Protein AF-A0A167G7H6-F1 (afdb_monomer_lite)

Secondary structure (DSSP, 8-state):
---SSHHHHHHHHHHHHHHHHHHHHHHHHHHHTT---HHHHHHHHS-SSGGGHHHHHHHHHS---------SPPP--GGGGSPP-----S-TTHHHHHHTT--HHHHHHHHHHHHHHHHHHHHHHHHHHHHHHHHHHHHHHHHHHHHHHHHHHHHHHHHHHHHHHHHHHHHHHHHHHHHHHHHHHHHHHHHHHHHHHHHHH-

Foldseek 3Di:
DDPDCVVVVVVVVVVVVVVVVVVVVVVVVCVVVPHDDPVVVCVLPDPPDPVCRVVNVVVVPDDPPDLDDDPDDDDDDPVLPDPDDDDDDPCPVVLVVVLPPDDPVRNVVSVVVVVVVVVVVVVVVSSVVVVVVVVVVVVVVVVVVVVVVVVVVVVVVVVVVVVVVVVVVVVVVVVVCCVVVVVVVVVVVVVVVVVVCVVVVD

InterPro domains:
  IPR000727 Target SNARE coiled-coil homology domain [PF05739] (149-198)
  IPR000727 Target SNARE coiled-coil homology domain [PS50192] (112-174)
  IPR000727 Target SNARE coiled-coil homology domain [SM00397] (107-174)
  IPR045242 Syntaxin [PTHR19957] (20-195)

Radius of gyration: 46.87 Å; chains: 1; bounding box: 113×42×144 Å

pLDDT: mean 77.42, std 13.54, range [47.28, 97.19]

Organism: Metarhizium rileyi (strain RCEF 4871) (NCBI:txid1649241)

Structure (mmCIF, N/CA/C/O backbone):
data_AF-A0A167G7H6-F1
#
_entry.id   AF-A0A167G7H6-F1
#
loop_
_atom_site.group_PDB
_atom_site.id
_atom_site.type_symbol
_atom_site.label_atom_id
_atom_site.label_alt_id
_atom_site.label_comp_id
_atom_site.label_asym_id
_atom_site.label_entity_id
_atom_site.label_seq_id
_atom_site.pdbx_PDB_ins_code
_atom_site.Cartn_x
_atom_site.Cartn_y
_atom_site.Cartn_z
_atom_site.occupancy
_atom_site.B_iso_or_equiv
_atom_site.auth_seq_id
_atom_site.auth_comp_id
_atom_site.auth_asym_id
_atom_site.auth_atom_id
_atom_site.pdbx_PDB_model_num
ATOM 1 N N . MET A 1 1 ? -53.431 -13.899 82.762 1.00 47.28 1 MET A N 1
ATOM 2 C CA . MET A 1 1 ? -52.874 -15.165 82.225 1.00 47.28 1 MET A CA 1
ATOM 3 C C . MET A 1 1 ? -52.348 -14.931 80.804 1.00 47.28 1 MET A C 1
ATOM 5 O O . MET A 1 1 ? -53.077 -15.200 79.868 1.00 47.28 1 MET A O 1
ATOM 9 N N . THR A 1 2 ? -51.136 -14.393 80.598 1.00 53.34 2 THR A N 1
ATOM 10 C CA . THR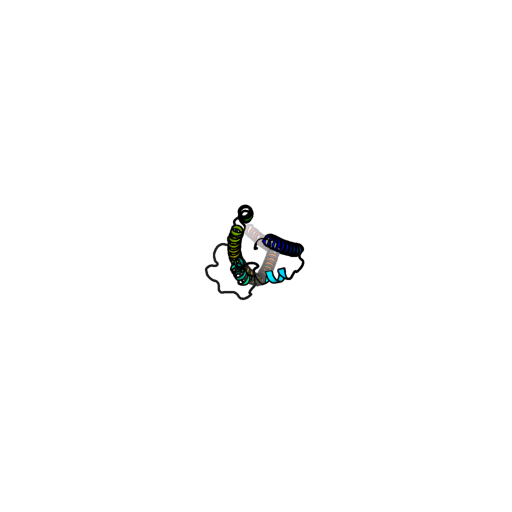 A 1 2 ? -50.637 -14.063 79.233 1.00 53.34 2 THR A CA 1
ATOM 11 C C . THR A 1 2 ? -49.097 -14.011 79.131 1.00 53.34 2 THR A C 1
ATOM 13 O O . THR A 1 2 ? -48.551 -13.024 78.662 1.00 53.34 2 THR A O 1
ATOM 16 N N . LYS A 1 3 ? -48.338 -15.025 79.586 1.00 55.53 3 LYS A N 1
ATOM 17 C CA . LYS A 1 3 ? -46.855 -15.031 79.424 1.00 55.53 3 LYS A CA 1
ATOM 18 C C . LYS A 1 3 ? -46.224 -16.429 79.264 1.00 55.53 3 LYS A C 1
ATOM 20 O O . LYS A 1 3 ? -45.239 -16.729 79.924 1.00 55.53 3 LYS A O 1
ATOM 25 N N . LYS A 1 4 ? -46.788 -17.318 78.432 1.00 58.06 4 LYS A N 1
ATOM 26 C CA . LYS A 1 4 ? -46.174 -18.644 78.159 1.00 58.06 4 LYS A CA 1
ATOM 27 C C . LYS A 1 4 ? -45.887 -18.969 76.685 1.00 58.06 4 LYS A C 1
ATOM 29 O O . LYS A 1 4 ? -45.235 -19.970 76.427 1.00 58.06 4 LYS A O 1
ATOM 34 N N . TRP A 1 5 ? -46.297 -18.132 75.729 1.00 58.44 5 TRP A N 1
ATOM 35 C CA . TRP A 1 5 ? -46.235 -18.481 74.296 1.00 58.44 5 TRP A CA 1
ATOM 36 C C . TRP A 1 5 ? -45.104 -17.809 73.498 1.00 58.44 5 TRP A C 1
ATOM 38 O O . TRP A 1 5 ? -44.795 -18.247 72.395 1.00 58.44 5 TRP A O 1
ATOM 48 N N . THR A 1 6 ? -44.429 -16.794 74.044 1.00 63.72 6 THR A N 1
ATOM 49 C CA . THR A 1 6 ? -43.348 -16.075 73.347 1.00 63.72 6 THR A CA 1
ATOM 50 C C . THR A 1 6 ? -42.092 -16.906 73.025 1.00 63.72 6 THR A C 1
ATOM 52 O O . THR A 1 6 ? -41.585 -16.739 71.918 1.00 63.72 6 THR A O 1
ATOM 55 N N . PRO A 1 7 ? -41.580 -17.821 73.878 1.00 64.88 7 PRO A N 1
ATOM 56 C CA . PRO A 1 7 ? -40.344 -18.544 73.554 1.00 64.88 7 PRO A CA 1
ATOM 57 C C . PRO A 1 7 ? -40.532 -19.596 72.450 1.00 64.88 7 PRO A C 1
ATOM 59 O O . PRO A 1 7 ? -39.624 -19.819 71.656 1.00 64.88 7 PRO A O 1
ATOM 62 N N . ILE A 1 8 ? -41.719 -20.204 72.347 1.00 69.00 8 ILE A N 1
ATOM 63 C CA . ILE A 1 8 ? -42.012 -21.244 71.344 1.00 69.00 8 ILE A CA 1
ATOM 64 C C . ILE A 1 8 ? -42.085 -20.636 69.936 1.00 69.00 8 ILE A C 1
ATOM 66 O O . ILE A 1 8 ? -41.548 -21.199 68.988 1.00 69.00 8 ILE A O 1
ATOM 70 N N . ILE A 1 9 ? -42.688 -19.452 69.804 1.00 75.50 9 ILE A N 1
ATOM 71 C CA . ILE A 1 9 ? -42.802 -18.744 68.519 1.00 75.50 9 ILE A CA 1
ATOM 72 C C . ILE A 1 9 ? -41.425 -18.283 68.020 1.00 75.50 9 ILE A C 1
ATOM 74 O O . ILE A 1 9 ? -41.145 -18.349 66.826 1.00 75.50 9 ILE A O 1
ATOM 78 N N . VAL A 1 10 ? -40.552 -17.839 68.927 1.00 76.75 10 VAL A N 1
ATOM 79 C CA . VAL A 1 10 ? -39.182 -17.431 68.582 1.00 76.75 10 VAL A CA 1
ATOM 80 C C . VAL A 1 10 ? -38.367 -18.628 68.090 1.00 76.75 10 VAL A C 1
ATOM 82 O O . VAL A 1 10 ? -37.719 -18.526 67.053 1.00 76.75 10 VAL A O 1
ATOM 85 N N . LEU A 1 11 ? -38.459 -19.778 68.766 1.00 77.12 11 LEU A N 1
ATOM 86 C CA . LEU A 1 11 ? -37.784 -21.010 68.344 1.00 77.12 11 LEU A CA 1
ATOM 87 C C . LEU A 1 11 ? -38.279 -21.520 66.982 1.00 77.12 11 LEU A C 1
ATOM 89 O O . LEU A 1 11 ? -37.463 -21.946 66.171 1.00 77.12 11 LEU A O 1
ATOM 93 N N . ALA A 1 12 ? -39.582 -21.426 66.703 1.00 79.25 12 ALA A N 1
ATOM 94 C CA . ALA A 1 12 ? -40.134 -21.782 65.395 1.00 79.25 12 ALA A CA 1
ATOM 95 C C . ALA A 1 12 ? -39.590 -20.873 64.278 1.00 79.25 12 ALA A C 1
ATOM 97 O O . ALA A 1 12 ? -39.108 -21.366 63.265 1.00 79.25 12 ALA A O 1
ATOM 98 N N . ARG A 1 13 ? -39.553 -19.551 64.505 1.00 81.69 13 ARG A N 1
ATOM 99 C CA . ARG A 1 13 ? -38.981 -18.590 63.543 1.00 81.69 13 ARG A CA 1
ATOM 100 C C . ARG A 1 13 ? -37.491 -18.813 63.283 1.00 81.69 13 ARG A C 1
ATOM 102 O O . ARG A 1 13 ? -37.033 -18.614 62.164 1.00 81.69 13 ARG A O 1
ATOM 109 N N . LEU A 1 14 ? -36.744 -19.212 64.311 1.00 83.62 14 LEU A N 1
ATOM 110 C CA . LEU A 1 14 ? -35.331 -19.574 64.192 1.00 83.62 14 LEU A CA 1
ATOM 111 C C . LEU A 1 14 ? -35.132 -20.874 63.406 1.00 83.62 14 LEU A C 1
ATOM 113 O O . LEU A 1 14 ? -34.189 -20.974 62.632 1.00 83.62 14 LEU A O 1
ATOM 117 N N . ALA A 1 15 ? -36.007 -21.865 63.579 1.00 86.56 15 ALA A N 1
ATOM 118 C CA . ALA A 1 15 ? -35.949 -23.098 62.797 1.00 86.56 15 ALA A CA 1
ATOM 119 C C . ALA A 1 15 ? -36.252 -22.838 61.312 1.00 86.56 15 ALA A C 1
ATOM 121 O O . ALA A 1 15 ? -35.536 -23.340 60.444 1.00 86.56 15 ALA A O 1
ATOM 122 N N . ASP A 1 16 ? -37.252 -21.999 61.028 1.00 88.19 16 ASP A N 1
ATOM 123 C CA . ASP A 1 16 ? -37.601 -21.598 59.662 1.00 88.19 16 ASP A CA 1
ATOM 124 C C . ASP A 1 16 ? -36.474 -20.802 58.991 1.00 88.19 16 ASP A C 1
ATOM 126 O O . ASP A 1 16 ? -36.136 -21.061 57.833 1.00 88.19 16 ASP A O 1
ATOM 130 N N . SER A 1 17 ? -35.830 -19.875 59.713 1.00 86.25 17 SER A N 1
ATOM 131 C CA . SER A 1 17 ? -34.704 -19.113 59.162 1.00 86.25 17 SER A CA 1
ATOM 132 C C . SER A 1 17 ? -33.491 -20.000 58.871 1.00 86.25 17 SER A C 1
ATOM 134 O O . SER A 1 17 ? -32.842 -19.827 57.842 1.00 86.25 17 SER A O 1
ATOM 136 N N . LEU A 1 18 ? -33.219 -20.999 59.714 1.00 88.81 18 LEU A N 1
ATOM 137 C CA . LEU A 1 18 ? -32.129 -21.958 59.518 1.00 88.81 18 LEU A CA 1
ATOM 138 C C . LEU A 1 18 ? -32.398 -22.883 58.319 1.00 88.81 18 LEU A C 1
ATOM 140 O O . LEU A 1 18 ? -31.497 -23.153 57.523 1.00 88.81 18 LEU A O 1
ATOM 144 N N . ALA A 1 19 ? -33.648 -23.323 58.146 1.00 87.12 19 ALA A N 1
ATOM 145 C CA . ALA A 1 19 ? -34.068 -24.097 56.980 1.00 87.12 19 ALA A CA 1
ATOM 146 C C . ALA A 1 19 ? -33.946 -23.283 55.680 1.00 87.12 19 ALA A C 1
ATOM 148 O O . ALA A 1 19 ? -33.469 -23.804 54.669 1.00 87.12 19 ALA A O 1
ATOM 149 N N . SER A 1 20 ? -34.320 -22.001 55.719 1.00 85.69 20 SER A N 1
ATOM 150 C CA . SER A 1 20 ? -34.151 -21.073 54.598 1.00 85.69 20 SER A CA 1
ATOM 151 C C . SER A 1 20 ? -32.677 -20.879 54.234 1.00 85.69 20 SER A C 1
ATOM 153 O O . SER A 1 20 ? -32.310 -21.007 53.068 1.00 85.69 20 SER A O 1
ATOM 155 N N . LEU A 1 21 ? -31.814 -20.636 55.225 1.00 87.44 21 LEU A N 1
ATOM 156 C CA . LEU A 1 21 ? -30.379 -20.428 55.004 1.00 87.44 21 LEU A CA 1
ATOM 157 C C . LEU A 1 21 ? -29.709 -21.664 54.398 1.00 87.44 21 LEU A C 1
ATOM 159 O O . LEU A 1 21 ? -28.865 -21.555 53.512 1.00 87.44 21 LEU A O 1
ATOM 163 N N . ARG A 1 22 ? -30.108 -22.857 54.854 1.00 91.25 22 ARG A N 1
ATOM 164 C CA . ARG A 1 22 ? -29.594 -24.122 54.323 1.00 91.25 22 ARG A CA 1
ATOM 165 C C . ARG A 1 22 ? -29.958 -24.310 52.850 1.00 91.25 22 ARG A C 1
ATOM 167 O O . ARG A 1 22 ? -29.096 -24.730 52.086 1.00 91.25 22 ARG A O 1
ATOM 174 N N . ARG A 1 23 ? -31.193 -23.974 52.457 1.00 85.94 23 ARG A N 1
ATOM 175 C CA . ARG A 1 23 ? -31.626 -24.018 51.050 1.00 85.94 23 ARG A CA 1
ATOM 176 C C . ARG A 1 23 ? -30.844 -23.041 50.180 1.00 85.94 23 ARG A C 1
ATOM 178 O O . ARG A 1 23 ? -30.385 -23.428 49.116 1.00 85.94 23 ARG A O 1
ATOM 185 N N . GLN A 1 24 ? -30.648 -21.811 50.652 1.00 84.88 24 GLN A N 1
ATOM 186 C CA . GLN A 1 24 ? -29.861 -20.809 49.927 1.00 84.88 24 GLN A CA 1
ATOM 187 C C . GLN A 1 24 ? -28.410 -21.259 49.721 1.00 84.88 24 GLN A C 1
ATOM 189 O O . GLN A 1 24 ? -27.857 -21.082 48.642 1.00 84.88 24 GLN A O 1
ATOM 194 N N . LEU A 1 25 ? -27.800 -21.884 50.732 1.00 85.31 25 LEU A N 1
ATOM 195 C CA . LEU A 1 25 ? -26.436 -22.409 50.630 1.00 85.31 25 LEU A CA 1
ATOM 196 C C . LEU A 1 25 ? -26.360 -23.575 49.633 1.00 85.31 25 LEU A C 1
ATOM 198 O O . LEU A 1 25 ? -25.418 -23.660 48.850 1.00 85.31 25 LEU A O 1
ATOM 202 N N . GLU A 1 26 ? -27.345 -24.471 49.650 1.00 86.19 26 GLU A N 1
ATOM 203 C CA . GLU A 1 26 ? -27.414 -25.595 48.714 1.00 86.19 26 GLU A CA 1
ATOM 204 C C . GLU A 1 26 ? -27.566 -25.123 47.263 1.00 86.19 26 GLU A C 1
ATOM 206 O O . GLU A 1 26 ? -26.833 -25.597 46.397 1.00 86.19 26 GLU A O 1
ATOM 211 N N . ASP A 1 27 ? -28.430 -24.136 47.021 1.00 80.44 27 ASP A N 1
ATOM 212 C CA . ASP A 1 27 ? -28.624 -23.540 45.699 1.00 80.44 27 ASP A CA 1
ATOM 213 C C . ASP A 1 27 ? -27.360 -22.812 45.214 1.00 80.44 27 ASP A C 1
ATOM 215 O O . ASP A 1 27 ? -26.874 -23.076 44.117 1.00 80.44 27 ASP A O 1
ATOM 219 N N . LEU A 1 28 ? -26.724 -22.000 46.067 1.00 80.75 28 LEU A N 1
ATOM 220 C CA . LEU A 1 28 ? -25.471 -21.312 45.729 1.00 80.75 28 LEU A CA 1
ATOM 221 C C . LEU A 1 28 ? -24.321 -22.299 45.456 1.00 80.75 28 LEU A C 1
ATOM 223 O O . LEU A 1 28 ? -23.483 -22.087 44.578 1.00 80.75 28 LEU A O 1
ATOM 227 N N . LYS A 1 29 ? -24.289 -23.417 46.188 1.00 83.19 29 LYS A N 1
ATOM 228 C CA . LYS A 1 29 ? -23.327 -24.499 45.960 1.00 83.19 29 LYS A CA 1
ATOM 229 C C . LYS A 1 29 ? -23.586 -25.210 44.629 1.00 83.19 29 LYS A C 1
ATOM 231 O O . LYS A 1 29 ? -22.629 -25.547 43.937 1.00 83.19 29 LYS A O 1
ATOM 236 N N . ALA A 1 30 ? -24.846 -25.429 44.258 1.00 79.38 30 ALA A N 1
ATOM 237 C CA . ALA A 1 30 ? -25.209 -26.003 42.965 1.00 79.38 30 ALA A CA 1
ATOM 238 C C . ALA A 1 30 ? -24.812 -25.077 41.803 1.00 79.38 30 ALA A C 1
ATOM 240 O O . ALA A 1 30 ? -24.219 -25.551 40.831 1.00 79.38 30 ALA A O 1
ATOM 241 N N . GLN A 1 31 ? -25.030 -23.765 41.960 1.00 73.12 31 GLN A N 1
ATOM 242 C CA . GLN A 1 31 ? -24.595 -22.733 41.013 1.00 73.12 31 GLN A CA 1
ATOM 243 C C . GLN A 1 31 ? -23.075 -22.759 40.797 1.00 73.12 31 GLN A C 1
ATOM 245 O O . GLN A 1 31 ? -22.615 -22.773 39.658 1.00 73.12 31 GLN A O 1
ATOM 250 N N . PHE A 1 32 ? -22.283 -22.854 41.871 1.00 76.94 32 PHE A N 1
ATOM 251 C CA . PHE A 1 32 ? -20.819 -22.930 41.768 1.00 76.94 32 PHE A CA 1
ATOM 252 C C . PHE A 1 32 ? -20.326 -24.190 41.039 1.00 76.94 32 PHE A C 1
ATOM 254 O O . PHE A 1 32 ? -19.314 -24.157 40.342 1.00 76.94 32 PHE A O 1
ATOM 261 N N . HIS A 1 33 ? -21.037 -25.309 41.182 1.00 80.06 33 HIS A N 1
ATOM 262 C CA . HIS A 1 33 ? -20.706 -26.556 40.491 1.00 80.06 33 HIS A CA 1
ATOM 263 C C . HIS A 1 33 ? -21.310 -26.661 39.078 1.00 80.06 33 HIS A C 1
ATOM 265 O O . HIS A 1 33 ? -21.094 -27.672 38.412 1.00 80.06 33 HIS A O 1
ATOM 271 N N . GLY A 1 34 ? -22.016 -25.626 38.602 1.00 70.38 34 GLY A N 1
ATOM 272 C CA . GLY A 1 34 ? -22.548 -25.553 37.239 1.00 70.38 34 GLY A CA 1
ATOM 273 C C . GLY A 1 34 ? -23.803 -26.394 36.993 1.00 70.38 34 GLY A C 1
ATOM 274 O O . GLY A 1 34 ? -24.093 -26.730 35.847 1.00 70.38 34 GLY A O 1
ATOM 275 N N . PHE A 1 35 ? -24.546 -26.760 38.041 1.00 74.50 35 PHE A N 1
ATOM 276 C CA . PHE A 1 35 ? -25.825 -27.454 37.888 1.00 74.50 35 PHE A CA 1
ATOM 277 C C . PHE A 1 35 ? -26.954 -26.443 37.654 1.00 74.50 35 PHE A C 1
ATOM 279 O O . PHE A 1 35 ? -27.103 -25.491 38.416 1.00 74.50 35 PHE A O 1
ATOM 286 N N . THR A 1 36 ? -27.770 -26.664 36.623 1.00 65.00 36 THR A N 1
ATOM 287 C CA . THR A 1 36 ? -28.953 -25.843 36.323 1.00 65.00 36 THR A CA 1
ATOM 288 C C . THR A 1 36 ? -30.022 -26.035 37.405 1.00 65.00 36 THR A C 1
ATOM 290 O O . THR A 1 36 ? -30.505 -27.152 37.599 1.00 65.00 36 THR A O 1
ATOM 293 N N . SER A 1 37 ? -30.390 -24.959 38.102 1.00 68.56 37 SER A N 1
ATOM 294 C CA . SER A 1 37 ? -31.448 -24.902 39.127 1.00 68.56 37 SER A CA 1
ATOM 295 C C . SER A 1 37 ? -32.523 -23.901 38.679 1.00 68.56 37 SER A C 1
ATOM 297 O O . SER A 1 37 ? -32.194 -22.962 37.957 1.00 68.56 37 SER A O 1
ATOM 299 N N . GLU A 1 38 ? -33.782 -24.050 39.113 1.00 67.31 38 GLU A N 1
ATOM 300 C CA . GLU A 1 38 ? -34.877 -23.093 38.810 1.00 67.31 38 GLU A CA 1
ATOM 301 C C . GLU A 1 38 ? -34.505 -21.645 39.178 1.00 67.31 38 GLU A C 1
ATOM 303 O O . GLU A 1 38 ? -34.899 -20.694 38.508 1.00 67.31 38 GLU A O 1
ATOM 308 N N . SER A 1 39 ? -33.673 -21.491 40.208 1.00 65.50 39 SER A N 1
ATOM 309 C CA . SER A 1 39 ? -33.093 -20.219 40.640 1.00 65.50 39 SER A CA 1
ATOM 310 C C . SER A 1 39 ? -32.209 -19.562 39.564 1.00 65.50 39 SER A C 1
ATOM 312 O O . SER A 1 39 ? -32.264 -18.349 39.373 1.00 65.50 39 SER A O 1
ATOM 314 N N . ILE A 1 40 ? -31.437 -20.342 38.794 1.00 66.50 40 ILE A N 1
ATOM 315 C CA . ILE A 1 40 ? -30.554 -19.825 37.729 1.00 66.50 40 ILE A CA 1
ATOM 316 C C . ILE A 1 40 ? -31.370 -19.255 36.572 1.00 66.50 40 ILE A C 1
ATOM 318 O O . ILE A 1 40 ? -31.096 -18.144 36.129 1.00 66.50 40 ILE A O 1
ATOM 322 N N . GLU A 1 41 ? -32.385 -19.991 36.117 1.00 68.75 41 GLU A N 1
ATOM 323 C CA . GLU A 1 41 ? -33.284 -19.543 35.046 1.00 68.75 41 GLU A CA 1
ATOM 324 C C . GLU A 1 41 ? -33.974 -18.229 35.431 1.00 68.75 41 GLU A C 1
ATOM 326 O O . GLU A 1 41 ? -34.008 -17.289 34.642 1.00 68.75 41 GLU A O 1
ATOM 331 N N . HIS A 1 42 ? -34.427 -18.124 36.685 1.00 70.25 42 HIS A N 1
ATOM 332 C CA . HIS A 1 42 ? -35.042 -16.906 37.203 1.00 70.25 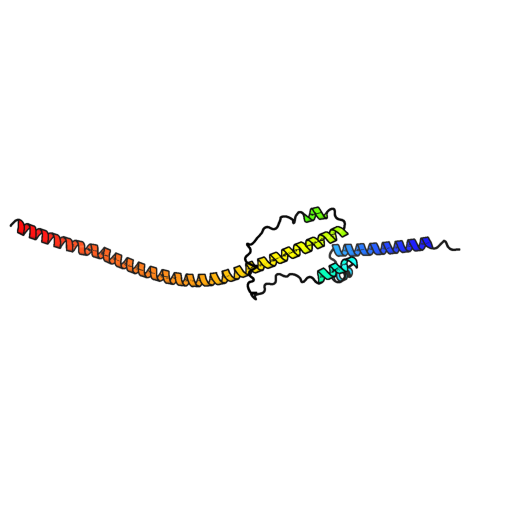42 HIS A CA 1
ATOM 333 C C . HIS A 1 42 ? -34.055 -15.733 37.284 1.00 70.25 42 HIS A C 1
ATOM 335 O O . HIS A 1 42 ? -34.409 -14.614 36.931 1.00 70.25 42 HIS A O 1
ATOM 341 N N . THR A 1 43 ? -32.804 -15.969 37.694 1.00 69.62 43 THR A N 1
ATOM 342 C CA . THR A 1 43 ? -31.781 -14.907 37.797 1.00 69.62 43 THR A CA 1
ATOM 343 C C . THR A 1 43 ? -31.297 -14.414 36.422 1.00 69.62 43 THR A C 1
ATOM 345 O O . THR A 1 43 ? -30.739 -13.324 36.314 1.00 69.62 43 THR A O 1
ATOM 348 N N . LEU A 1 44 ? -31.509 -15.197 35.356 1.00 68.69 44 LEU A N 1
ATOM 349 C CA . LEU A 1 44 ? -31.252 -14.790 33.969 1.00 68.69 44 LEU A CA 1
ATOM 350 C C . LEU A 1 44 ? -32.339 -13.871 33.398 1.00 68.69 44 LEU A C 1
ATOM 352 O O . LEU A 1 44 ? -32.069 -13.133 32.451 1.00 68.69 44 LEU A O 1
ATOM 356 N N . THR A 1 45 ? -33.550 -13.910 33.952 1.00 73.31 45 THR A N 1
ATOM 357 C CA . THR A 1 45 ? -34.703 -13.161 33.431 1.00 73.31 45 THR A CA 1
ATOM 358 C C . THR A 1 45 ? -35.185 -12.053 34.357 1.00 73.31 45 THR A C 1
ATOM 360 O O . THR A 1 45 ? -35.770 -11.085 33.879 1.00 73.31 45 THR A O 1
ATOM 363 N N . GLU A 1 46 ? -34.946 -12.174 35.662 1.00 78.81 46 GLU A N 1
ATOM 364 C CA . GLU A 1 46 ? -35.422 -11.237 36.673 1.00 78.81 46 GLU A CA 1
ATOM 365 C C . GLU A 1 46 ? -34.340 -10.924 37.722 1.00 78.81 46 GLU A C 1
ATOM 367 O O . GLU A 1 46 ? -33.594 -11.811 38.151 1.00 78.81 46 GLU A O 1
ATOM 372 N N . PRO A 1 47 ? -34.253 -9.663 38.181 1.00 77.69 47 PRO A N 1
ATOM 373 C CA . PRO A 1 47 ? -33.276 -9.260 39.180 1.00 77.69 47 PRO A CA 1
ATOM 374 C C . PRO A 1 47 ? -33.608 -9.863 40.554 1.00 77.69 47 PRO A C 1
ATOM 376 O O . PRO A 1 47 ? -34.738 -9.794 41.033 1.00 77.69 47 PRO A O 1
ATOM 379 N N . ASN A 1 48 ? -32.588 -10.377 41.248 1.00 75.25 48 ASN A N 1
ATOM 380 C CA . ASN A 1 48 ? -32.734 -10.927 42.605 1.00 75.25 48 ASN A CA 1
ATOM 381 C C . ASN A 1 48 ? -33.106 -9.876 43.670 1.00 75.25 48 ASN A C 1
ATOM 383 O O . ASN A 1 48 ? -33.484 -10.232 44.788 1.00 75.25 48 ASN A O 1
ATOM 387 N N . SER A 1 49 ? -32.987 -8.583 43.360 1.00 78.75 49 SER A N 1
ATOM 388 C CA . SER A 1 49 ? -33.402 -7.492 44.240 1.00 78.75 49 SER A CA 1
ATOM 389 C C . SER A 1 49 ? -33.947 -6.311 43.441 1.00 78.75 49 SER A C 1
ATOM 391 O O . SER A 1 49 ? -33.547 -6.061 42.306 1.00 78.75 49 SER A O 1
ATOM 393 N N . ASN A 1 50 ? -34.842 -5.540 44.062 1.00 79.88 50 ASN A N 1
ATOM 394 C CA . ASN A 1 50 ? -35.434 -4.364 43.423 1.00 79.88 50 ASN A CA 1
ATOM 395 C C . ASN A 1 50 ? -34.411 -3.234 43.186 1.00 79.88 50 ASN A C 1
ATOM 397 O O . ASN A 1 50 ? -34.620 -2.385 42.331 1.00 79.88 50 ASN A O 1
ATOM 401 N N . GLU A 1 51 ? -33.297 -3.231 43.925 1.00 77.38 51 GLU A N 1
ATOM 402 C CA . GLU A 1 51 ? -32.195 -2.272 43.746 1.00 77.38 51 GLU A CA 1
ATOM 403 C C . GLU A 1 51 ? -31.397 -2.536 42.461 1.00 77.38 51 GLU A C 1
ATOM 405 O O . GLU A 1 51 ? -30.824 -1.614 41.894 1.00 77.38 51 GLU A O 1
ATOM 410 N N . LEU A 1 52 ? -31.390 -3.782 41.978 1.00 74.06 52 LEU A N 1
ATOM 411 C CA . LEU A 1 52 ? -30.705 -4.182 40.747 1.00 74.06 52 LEU A CA 1
ATOM 412 C C . LEU A 1 52 ? -31.606 -4.072 39.508 1.00 74.06 52 LEU A C 1
ATOM 414 O O . LEU A 1 52 ? -31.156 -4.349 38.401 1.00 74.06 52 LEU A O 1
ATOM 418 N N . ALA A 1 53 ? -32.875 -3.686 39.672 1.00 81.00 53 ALA A N 1
ATOM 419 C CA . ALA A 1 53 ? -33.845 -3.659 38.581 1.00 81.00 53 ALA A CA 1
ATOM 420 C C . ALA A 1 53 ? -33.480 -2.655 37.478 1.00 81.00 53 ALA A C 1
ATOM 422 O O . ALA A 1 53 ? -33.631 -2.964 36.295 1.00 81.00 53 ALA A O 1
ATOM 423 N N . GLU A 1 54 ? -32.955 -1.484 37.849 1.00 77.88 54 GLU A N 1
ATOM 424 C CA . GLU A 1 54 ? -32.484 -0.498 36.872 1.00 77.88 54 GLU A CA 1
ATOM 425 C C . GLU A 1 54 ? -31.296 -1.043 36.076 1.00 77.88 54 GLU A C 1
ATOM 427 O O . GLU A 1 54 ? -31.321 -1.004 34.848 1.00 77.88 54 GLU A O 1
ATOM 432 N N . ASP A 1 55 ? -30.305 -1.636 36.740 1.00 72.19 55 ASP A N 1
ATOM 433 C CA . ASP A 1 55 ? -29.116 -2.171 36.070 1.00 72.19 55 ASP A CA 1
ATOM 434 C C . ASP A 1 55 ? -29.453 -3.368 35.165 1.00 72.19 55 ASP A C 1
ATOM 436 O O . ASP A 1 55 ? -28.966 -3.472 34.042 1.00 72.19 55 ASP A O 1
ATOM 440 N N . PHE A 1 56 ? -30.396 -4.216 35.585 1.00 80.38 56 PHE A N 1
ATOM 441 C CA . PHE A 1 56 ? -30.914 -5.309 34.760 1.00 80.38 56 PHE A CA 1
ATOM 442 C C . PHE A 1 56 ? -31.614 -4.785 33.496 1.00 80.38 56 PHE A C 1
ATOM 444 O O . PHE A 1 56 ? -31.444 -5.329 32.402 1.00 80.38 56 PHE A O 1
ATOM 451 N N . SER A 1 57 ? -32.356 -3.679 33.619 1.00 78.81 57 SER A N 1
ATOM 452 C CA . SER A 1 57 ? -32.981 -3.007 32.478 1.00 78.81 57 SER A CA 1
ATOM 453 C C . SER A 1 57 ? -31.939 -2.360 31.552 1.00 78.81 57 SER A C 1
ATOM 455 O O . SER A 1 57 ? -32.029 -2.492 30.329 1.00 78.81 57 SER A O 1
ATOM 457 N N . HIS A 1 58 ? -30.887 -1.754 32.112 1.00 72.62 58 HIS A N 1
ATOM 458 C CA . HIS A 1 58 ? -29.766 -1.206 31.352 1.00 72.62 58 HIS A CA 1
ATOM 459 C C . HIS A 1 58 ? -29.005 -2.307 30.604 1.00 72.62 58 HIS A C 1
ATOM 461 O O . HIS A 1 58 ? -28.783 -2.180 29.400 1.00 72.62 58 HIS A O 1
ATOM 467 N N . ALA A 1 59 ? -28.683 -3.421 31.261 1.00 71.12 59 ALA A N 1
ATOM 468 C CA . ALA A 1 59 ? -28.004 -4.563 30.656 1.00 71.12 59 ALA A CA 1
ATOM 469 C C . ALA A 1 59 ? -28.842 -5.236 29.557 1.00 71.12 59 ALA A C 1
ATOM 471 O O . ALA A 1 59 ? -28.311 -5.538 28.491 1.00 71.12 59 ALA A O 1
ATOM 472 N N . SER A 1 60 ? -30.152 -5.413 29.765 1.00 71.75 60 SER A N 1
ATOM 473 C CA . SER A 1 60 ? -31.045 -5.991 28.749 1.00 71.75 60 SER A CA 1
ATOM 474 C C . SER A 1 60 ? -31.311 -5.045 27.574 1.00 71.75 60 SER A C 1
ATOM 476 O O . SER A 1 60 ? -31.628 -5.511 26.478 1.00 71.75 60 SER A O 1
ATOM 478 N N . SER A 1 61 ? -31.238 -3.728 27.790 1.00 69.88 61 SER A N 1
ATOM 479 C CA . SER A 1 61 ? -31.472 -2.723 26.744 1.00 69.88 61 SER A CA 1
ATOM 480 C C . SER A 1 61 ? -30.227 -2.432 25.900 1.00 69.88 61 SER A C 1
ATOM 482 O O . SER A 1 61 ? -30.350 -2.005 24.746 1.00 69.88 61 SER A O 1
ATOM 484 N N . ARG A 1 62 ? -29.026 -2.693 26.438 1.00 63.62 62 ARG A N 1
ATOM 485 C CA . ARG A 1 62 ? -27.764 -2.600 25.699 1.00 63.62 62 ARG A CA 1
ATOM 486 C C . ARG A 1 62 ? -27.774 -3.608 24.549 1.00 63.62 62 ARG A C 1
ATOM 488 O O . ARG A 1 62 ? -27.695 -4.818 24.745 1.00 63.62 62 ARG A O 1
ATOM 495 N N . ARG A 1 63 ? -27.850 -3.101 23.311 1.00 60.22 63 ARG A N 1
ATOM 496 C CA . ARG A 1 63 ? -27.592 -3.916 22.116 1.00 60.22 63 ARG A CA 1
ATOM 497 C C . ARG A 1 63 ? -26.214 -4.543 22.268 1.00 60.22 63 ARG A C 1
ATOM 499 O O . ARG A 1 63 ? -25.242 -3.825 22.480 1.00 60.22 63 ARG A O 1
ATOM 506 N N . THR A 1 64 ? -26.121 -5.858 22.095 1.00 58.44 64 THR A N 1
ATOM 507 C CA . THR A 1 64 ? -24.834 -6.531 21.932 1.00 58.44 64 THR A CA 1
ATOM 508 C C . THR A 1 64 ? -24.099 -5.850 20.783 1.00 58.44 64 THR A C 1
ATOM 510 O O . THR A 1 64 ? -24.500 -5.990 19.624 1.00 58.44 64 THR A O 1
ATOM 513 N N . LYS A 1 65 ? -23.060 -5.074 21.103 1.00 54.62 65 LYS A N 1
ATOM 514 C CA . LYS A 1 65 ? -22.145 -4.469 20.135 1.00 54.62 65 LYS A CA 1
ATOM 515 C C . LYS A 1 65 ? -21.339 -5.596 19.505 1.00 54.62 65 LYS A C 1
ATOM 517 O O . LYS A 1 65 ? -20.242 -5.940 19.921 1.00 54.62 65 LYS A O 1
ATOM 522 N N . THR A 1 66 ? -21.955 -6.269 18.541 1.00 58.16 66 THR A N 1
ATOM 523 C CA . THR A 1 66 ? -21.274 -7.234 17.693 1.00 58.16 66 THR A CA 1
ATOM 524 C C . THR A 1 66 ? -20.610 -6.440 16.584 1.00 58.16 66 THR A C 1
ATOM 526 O O . THR A 1 66 ? -21.291 -5.696 15.877 1.00 58.16 66 THR A O 1
ATOM 529 N N . VAL A 1 67 ? -19.299 -6.608 16.415 1.00 55.97 67 VAL A N 1
ATOM 530 C CA . VAL A 1 67 ? -18.580 -6.117 15.236 1.00 55.97 67 VAL A CA 1
ATOM 531 C C . VAL A 1 67 ? -19.160 -6.848 14.027 1.00 55.97 67 VAL A C 1
ATOM 533 O O . VAL A 1 67 ? -18.793 -7.979 13.715 1.00 55.97 67 VAL A O 1
ATOM 536 N N . ARG A 1 68 ? -20.178 -6.250 13.408 1.00 57.16 68 ARG A N 1
ATOM 537 C CA . ARG A 1 68 ? -20.870 -6.819 12.259 1.00 57.16 68 ARG A CA 1
ATOM 538 C C . ARG A 1 68 ? -20.312 -6.155 11.015 1.00 57.16 68 ARG A C 1
ATOM 540 O O . ARG A 1 68 ? -20.561 -4.981 10.761 1.00 57.16 68 ARG A O 1
ATOM 547 N N . PHE A 1 69 ? -19.562 -6.927 10.241 1.00 51.06 69 PHE A N 1
ATOM 548 C CA . PHE A 1 69 ? -19.047 -6.513 8.944 1.00 51.06 69 PHE A CA 1
ATOM 549 C C . PHE A 1 69 ? -20.228 -6.228 7.999 1.00 51.06 69 PHE A C 1
ATOM 551 O O . PHE A 1 69 ? -20.920 -7.139 7.555 1.00 51.06 69 PHE A O 1
ATOM 558 N N . SER A 1 70 ? -20.515 -4.947 7.762 1.00 53.56 70 SER A N 1
ATOM 559 C CA . SER A 1 70 ? -21.514 -4.465 6.798 1.00 53.56 70 SER A CA 1
ATOM 560 C C . SER A 1 70 ? -20.814 -4.105 5.489 1.00 53.56 70 SER A C 1
ATOM 562 O O . SER A 1 70 ? -19.936 -3.252 5.511 1.00 53.56 70 SER A O 1
ATOM 564 N N . ASP A 1 71 ? -21.173 -4.727 4.367 1.00 54.12 71 ASP A N 1
ATOM 565 C CA . ASP A 1 71 ? -20.581 -4.461 3.038 1.00 54.12 71 ASP A CA 1
ATOM 566 C C . ASP A 1 71 ? -21.065 -3.162 2.375 1.00 54.12 71 ASP A C 1
ATOM 568 O O . ASP A 1 71 ? -20.707 -2.872 1.239 1.00 54.12 71 ASP A O 1
ATOM 572 N N . THR A 1 72 ? -21.902 -2.372 3.053 1.00 52.59 72 THR A N 1
ATOM 573 C CA . THR A 1 72 ? -22.403 -1.103 2.507 1.00 52.59 72 THR A CA 1
ATOM 574 C C . THR A 1 72 ? -21.497 0.046 2.956 1.00 52.59 72 THR A C 1
ATOM 576 O O . THR A 1 72 ? -21.447 0.304 4.162 1.00 52.59 72 THR A O 1
ATOM 579 N N . PRO A 1 73 ? -20.797 0.742 2.038 1.00 49.53 73 PRO A N 1
ATOM 580 C CA . PRO A 1 73 ? -19.956 1.872 2.404 1.00 49.53 73 PRO A CA 1
ATOM 581 C C . PRO A 1 73 ? -20.846 3.050 2.808 1.00 49.53 73 PRO A C 1
ATOM 583 O O . PRO A 1 73 ? -21.731 3.461 2.053 1.00 49.53 73 PRO A O 1
ATOM 586 N N . ALA A 1 74 ? -20.632 3.585 4.008 1.00 57.19 74 ALA A N 1
ATOM 587 C CA . ALA A 1 74 ? -21.215 4.859 4.414 1.00 57.19 74 ALA A CA 1
ATOM 588 C C . ALA A 1 74 ? -20.447 6.019 3.740 1.00 57.19 74 ALA A C 1
ATOM 590 O O . ALA A 1 74 ? -19.264 5.867 3.435 1.00 57.19 74 ALA A O 1
ATOM 591 N N . PRO A 1 75 ? -21.091 7.171 3.472 1.00 51.19 75 PRO A N 1
ATOM 592 C CA . PRO A 1 75 ? -20.412 8.324 2.884 1.00 51.19 75 PRO A CA 1
ATOM 593 C C . PRO A 1 75 ? -19.310 8.852 3.823 1.00 51.19 75 PRO A C 1
ATOM 595 O O . PRO A 1 75 ? -19.523 8.878 5.037 1.00 51.19 75 PRO A O 1
ATOM 598 N N . PRO A 1 76 ? -18.157 9.297 3.289 1.00 51.72 76 PRO A N 1
ATOM 599 C CA . PRO A 1 76 ? -17.028 9.721 4.107 1.00 51.72 76 PRO A CA 1
ATOM 600 C C . PRO A 1 76 ? -17.358 11.045 4.804 1.00 51.72 76 PRO A C 1
ATOM 602 O O . PRO A 1 76 ? -17.536 12.074 4.152 1.00 51.72 76 PRO A O 1
ATOM 605 N N . SER A 1 77 ? -17.456 11.027 6.130 1.00 54.22 77 SER A N 1
ATOM 606 C CA . SER A 1 77 ? -17.466 12.236 6.952 1.00 54.22 77 SER A CA 1
ATOM 607 C C . SER A 1 77 ? -16.028 12.738 7.147 1.00 54.22 77 SER A C 1
ATOM 609 O O . SER A 1 77 ? -15.122 11.962 7.447 1.00 54.22 77 SER A O 1
ATOM 611 N N . GLU A 1 78 ? -15.810 14.050 6.993 1.00 53.06 78 GLU A N 1
ATOM 612 C CA . GLU A 1 78 ? -14.494 14.717 7.107 1.00 53.06 78 GLU A CA 1
ATOM 613 C C . GLU A 1 78 ? -13.812 14.570 8.488 1.00 53.06 78 GLU A C 1
ATOM 615 O O . GLU A 1 78 ? -12.647 14.928 8.646 1.00 53.06 78 GLU A O 1
ATOM 620 N N . GLU A 1 79 ? -14.496 14.000 9.483 1.00 52.47 79 GLU A N 1
ATOM 621 C CA . GLU A 1 79 ? -13.959 13.730 10.824 1.00 52.47 79 GLU A CA 1
ATOM 622 C C . GLU A 1 79 ? -12.917 12.589 10.862 1.00 52.47 79 GLU A C 1
ATOM 624 O O . GLU A 1 79 ? -12.128 12.506 11.802 1.00 52.47 79 GLU A O 1
ATOM 629 N N . LEU A 1 80 ? -12.857 11.747 9.820 1.00 54.25 80 LEU A N 1
ATOM 630 C CA . LEU A 1 80 ? -12.050 10.514 9.768 1.00 54.25 80 LEU A CA 1
ATOM 631 C C . LEU A 1 80 ? -10.550 10.712 9.466 1.00 54.25 80 LEU A C 1
ATOM 633 O O . LEU A 1 80 ? -9.810 9.733 9.378 1.00 54.25 80 LEU A O 1
ATOM 637 N N . LEU A 1 81 ? -10.077 11.953 9.309 1.00 53.75 81 LEU A N 1
ATOM 638 C CA . LEU A 1 81 ? -8.684 12.267 8.946 1.00 53.75 81 LEU A CA 1
ATOM 639 C C . LEU A 1 81 ? -7.744 12.463 10.148 1.00 53.75 81 LEU A C 1
ATOM 641 O O . LEU A 1 81 ? -6.635 12.981 9.994 1.00 53.75 81 LEU A O 1
ATOM 645 N N . GLN A 1 82 ? -8.155 12.067 11.351 1.00 61.59 82 GLN A N 1
ATOM 646 C CA . GLN A 1 82 ? -7.280 12.150 12.517 1.00 61.59 82 GLN A CA 1
ATOM 647 C C . GLN A 1 82 ? -6.214 11.037 12.494 1.00 61.59 82 GLN A C 1
ATOM 649 O O . GLN A 1 82 ? -6.538 9.883 12.197 1.00 61.59 82 GLN A O 1
ATOM 654 N N . PRO A 1 83 ? -4.942 11.353 12.812 1.00 65.69 83 PRO A N 1
ATOM 655 C CA . PRO A 1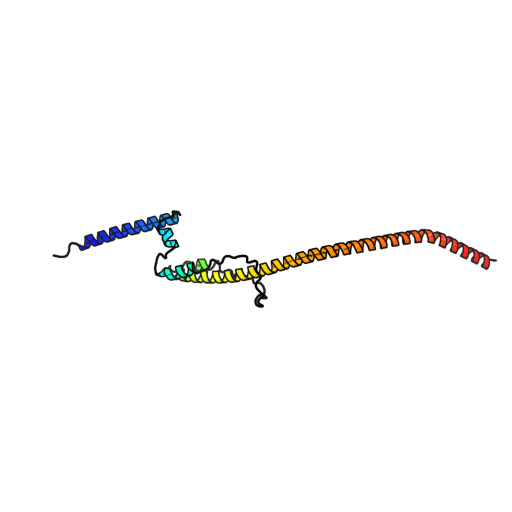 83 ? -3.888 10.356 12.941 1.00 65.69 83 PRO A CA 1
ATOM 656 C C . PRO A 1 83 ? -4.282 9.251 13.922 1.00 65.69 83 PRO A C 1
ATOM 658 O O . PRO A 1 83 ? -4.732 9.527 15.033 1.00 65.69 83 PRO A O 1
ATOM 661 N N . TYR A 1 84 ? -4.083 8.002 13.509 1.00 57.56 84 TYR A N 1
ATOM 662 C CA . TYR A 1 84 ? -4.317 6.831 14.344 1.00 57.56 84 TYR A CA 1
ATOM 663 C C . TYR A 1 84 ? -3.458 6.904 15.620 1.00 57.56 84 TYR A C 1
ATOM 665 O O . TYR A 1 84 ? -2.231 6.974 15.536 1.00 57.56 84 TYR A O 1
ATOM 673 N N . GLN A 1 85 ? -4.101 6.925 16.791 1.00 57.38 85 GLN A N 1
ATOM 674 C CA . GLN A 1 85 ? -3.444 6.829 18.096 1.00 57.38 85 GLN A CA 1
ATOM 675 C C . GLN A 1 85 ? -3.715 5.452 18.690 1.00 57.38 85 GLN A C 1
ATOM 677 O O . GLN A 1 85 ? -4.864 5.046 18.838 1.00 57.38 85 GLN A O 1
ATOM 682 N N . ASP A 1 86 ? -2.628 4.762 19.010 1.00 52.69 86 ASP A N 1
ATOM 683 C CA . ASP A 1 86 ? -2.589 3.339 19.350 1.00 52.69 86 ASP A CA 1
ATOM 684 C C . ASP A 1 86 ? -2.099 3.117 20.789 1.00 52.69 86 ASP A C 1
ATOM 686 O O . ASP A 1 86 ? -1.587 2.050 21.105 1.00 52.69 86 ASP A O 1
ATOM 690 N N . ASP A 1 87 ? -2.172 4.142 21.647 1.00 57.28 87 ASP A N 1
ATOM 691 C CA . ASP A 1 87 ? -1.642 4.076 23.012 1.00 57.28 87 ASP A CA 1
ATOM 692 C C . ASP A 1 87 ? -2.784 3.836 24.013 1.00 57.28 87 ASP A C 1
ATOM 694 O O . ASP A 1 87 ? -3.409 4.793 24.487 1.00 57.28 87 ASP A O 1
ATOM 698 N N . PRO A 1 88 ? -3.134 2.568 24.315 1.00 52.66 88 PRO A N 1
ATOM 699 C CA . PRO A 1 88 ? -3.990 2.274 25.443 1.00 52.66 88 PRO A CA 1
ATOM 700 C C . PRO A 1 88 ? -3.189 2.601 26.702 1.00 52.66 88 PRO A C 1
ATOM 702 O O . PRO A 1 88 ? -2.250 1.884 27.057 1.00 52.66 88 PRO A O 1
ATOM 705 N N . ALA A 1 89 ? -3.559 3.691 27.378 1.00 56.16 89 ALA A N 1
ATOM 706 C CA . ALA A 1 89 ? -3.039 4.008 28.699 1.00 56.16 89 ALA A CA 1
ATOM 707 C C . ALA A 1 89 ? -3.043 2.733 29.558 1.00 56.16 89 ALA A C 1
ATOM 709 O O . ALA A 1 89 ? -4.020 1.982 29.597 1.00 56.16 89 ALA A O 1
ATOM 710 N N . SER A 1 90 ? -1.900 2.454 30.179 1.00 51.50 90 SER A N 1
ATOM 711 C CA . SER A 1 90 ? -1.598 1.248 30.952 1.00 51.50 90 SER A CA 1
ATOM 712 C C . SER A 1 90 ? -2.408 1.166 32.265 1.00 51.50 90 SER A C 1
ATOM 714 O O . SER A 1 90 ? -1.839 0.953 33.333 1.00 51.50 90 SER A O 1
ATOM 716 N N . ASP A 1 91 ? -3.731 1.309 32.210 1.00 56.06 91 ASP A N 1
ATOM 717 C CA . ASP A 1 91 ? -4.606 1.418 33.383 1.00 56.06 91 ASP A CA 1
ATOM 718 C C . ASP A 1 91 ? -5.262 0.090 33.783 1.00 56.06 91 ASP A C 1
ATOM 720 O O . ASP A 1 91 ? -5.805 -0.029 34.881 1.00 56.06 91 ASP A O 1
ATOM 724 N N . SER A 1 92 ? -5.136 -0.970 32.971 1.00 55.09 92 SER A N 1
ATOM 725 C CA . SER A 1 92 ? -5.751 -2.276 33.285 1.00 55.09 92 SER A CA 1
ATOM 726 C C . SER A 1 92 ? -5.270 -2.888 34.614 1.00 55.09 92 SER A C 1
ATOM 728 O O . SER A 1 92 ? -6.016 -3.622 35.264 1.00 55.09 92 SER A O 1
ATOM 730 N N . ALA A 1 93 ? -4.052 -2.555 35.057 1.00 54.78 93 ALA A N 1
ATOM 731 C CA . ALA A 1 93 ? -3.509 -2.988 36.343 1.00 54.78 93 ALA A CA 1
ATOM 732 C C . ALA A 1 93 ? -4.054 -2.180 37.541 1.00 54.78 93 ALA A C 1
ATOM 734 O O . ALA A 1 93 ? -4.097 -2.708 38.650 1.00 54.78 93 ALA A O 1
ATOM 735 N N . GLY A 1 94 ? -4.518 -0.942 37.329 1.00 59.31 94 GLY A N 1
ATOM 736 C CA . GLY A 1 94 ? -5.011 -0.061 38.392 1.00 59.31 94 GLY A CA 1
ATOM 737 C C . GLY A 1 94 ? -6.379 -0.469 38.945 1.00 59.31 94 GLY A C 1
ATOM 738 O O . GLY A 1 94 ? -6.625 -0.342 40.145 1.00 59.31 94 GLY A O 1
ATOM 739 N N . TYR A 1 95 ? -7.253 -1.041 38.108 1.00 63.38 95 TYR A N 1
ATOM 740 C CA . TYR A 1 95 ? -8.630 -1.356 38.514 1.00 63.38 95 TYR A CA 1
ATOM 741 C C . TYR A 1 95 ? -8.724 -2.407 39.632 1.00 63.38 95 TYR A C 1
ATOM 743 O O . TYR A 1 95 ? -9.621 -2.351 40.476 1.00 63.38 95 TYR A O 1
ATOM 751 N N . ARG A 1 96 ? -7.791 -3.370 39.672 1.00 63.56 96 ARG A N 1
ATOM 752 C CA . ARG A 1 96 ? -7.789 -4.447 40.677 1.00 63.56 96 ARG A CA 1
ATOM 753 C C . ARG A 1 96 ? -7.382 -3.947 42.064 1.00 63.56 96 ARG A C 1
ATOM 755 O O . ARG A 1 96 ? -7.994 -4.355 43.051 1.00 63.56 96 ARG A O 1
ATOM 762 N N . ASP A 1 97 ? -6.384 -3.074 42.137 1.00 65.38 97 ASP A N 1
ATOM 763 C CA . ASP A 1 97 ? -5.872 -2.558 43.410 1.00 65.38 97 ASP A CA 1
ATOM 764 C C . ASP A 1 97 ? -6.839 -1.535 44.030 1.00 65.38 97 ASP A C 1
ATOM 766 O O . ASP A 1 97 ? -6.999 -1.490 45.252 1.00 65.38 97 ASP A O 1
ATOM 770 N N . GLN A 1 98 ? -7.566 -0.783 43.196 1.00 67.44 98 GLN A N 1
ATOM 771 C CA . GLN A 1 98 ? -8.580 0.174 43.644 1.00 67.44 98 GLN A CA 1
ATOM 772 C C . GLN A 1 98 ? -9.832 -0.511 44.224 1.00 67.44 98 GLN A C 1
ATOM 774 O O . GLN A 1 98 ? -10.427 -0.008 45.178 1.00 67.44 98 GLN A O 1
ATOM 779 N N . ALA A 1 99 ? -10.215 -1.674 43.683 1.00 67.19 99 ALA A N 1
ATOM 780 C CA . ALA A 1 99 ? -11.406 -2.420 44.092 1.00 67.19 99 ALA A CA 1
ATOM 781 C C . ALA A 1 99 ? -11.257 -3.149 45.442 1.00 67.19 99 ALA A C 1
ATOM 783 O O . ALA A 1 99 ? -12.255 -3.415 46.111 1.00 67.19 99 ALA A O 1
ATOM 784 N N . ALA A 1 100 ? -10.026 -3.456 45.867 1.00 70.50 100 ALA A N 1
ATOM 785 C CA . ALA A 1 100 ? -9.752 -4.278 47.050 1.00 70.50 100 ALA A CA 1
ATOM 786 C C . ALA A 1 100 ? -10.218 -3.658 48.386 1.00 70.50 100 ALA A C 1
ATOM 788 O O . ALA A 1 100 ? -10.445 -4.388 49.349 1.00 70.50 100 ALA A O 1
ATOM 789 N N . ASN A 1 101 ? -10.384 -2.331 48.443 1.00 76.25 101 ASN A N 1
ATOM 790 C CA . ASN A 1 101 ? -10.779 -1.596 49.653 1.00 76.25 101 ASN A CA 1
ATOM 791 C C . ASN A 1 101 ? -12.213 -1.029 49.602 1.00 76.25 101 ASN A C 1
ATOM 793 O O . ASN A 1 101 ? -12.591 -0.252 50.481 1.00 76.25 101 ASN A O 1
ATOM 797 N N . LEU A 1 102 ? -13.015 -1.382 48.590 1.00 79.00 102 LEU A N 1
ATOM 798 C CA . LEU A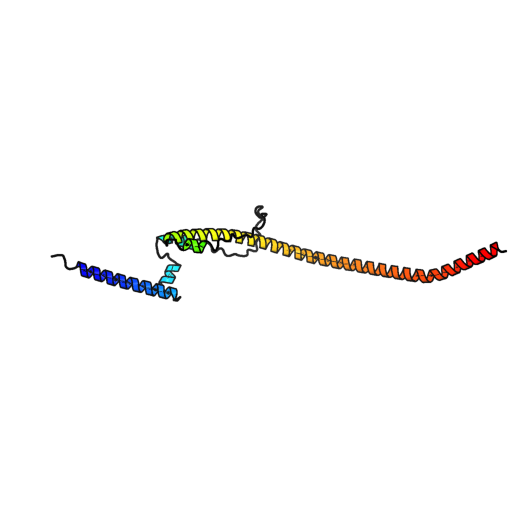 1 102 ? -14.373 -0.858 48.417 1.00 79.00 102 LEU A CA 1
ATOM 799 C C . LEU A 1 102 ? -15.423 -1.756 49.086 1.00 79.00 102 LEU A C 1
ATOM 801 O O . LEU A 1 102 ? -15.331 -2.982 49.071 1.00 79.00 102 LEU A O 1
ATOM 805 N N . THR A 1 103 ? -16.458 -1.145 49.667 1.00 83.75 103 THR A N 1
ATOM 806 C CA . THR A 1 103 ? -17.641 -1.886 50.146 1.00 83.75 103 THR A CA 1
ATOM 807 C C . THR A 1 103 ? -18.450 -2.430 48.964 1.00 83.75 103 THR A C 1
ATOM 809 O O . THR A 1 103 ? -18.366 -1.880 47.873 1.00 83.75 103 THR A O 1
ATOM 812 N N . ASN A 1 104 ? -19.291 -3.457 49.152 1.00 81.19 104 ASN A N 1
ATOM 813 C CA . ASN A 1 104 ? -20.065 -4.064 48.050 1.00 81.19 104 ASN A CA 1
ATOM 814 C C . ASN A 1 104 ? -20.892 -3.053 47.229 1.00 81.19 104 ASN A C 1
ATOM 816 O O . ASN A 1 104 ? -20.937 -3.144 46.007 1.00 81.19 104 ASN A O 1
ATOM 820 N N . GLN A 1 105 ? -21.512 -2.064 47.881 1.00 78.38 105 GLN A N 1
ATOM 821 C CA . GLN A 1 105 ? -22.276 -1.018 47.188 1.00 78.38 105 GLN A CA 1
ATOM 822 C C . GLN A 1 105 ? -21.365 -0.059 46.405 1.00 78.38 105 GLN A C 1
ATOM 824 O O . GLN A 1 105 ? -21.694 0.342 45.293 1.00 78.38 105 GLN A O 1
ATOM 829 N N . GLN A 1 106 ? -20.196 0.281 46.951 1.00 79.62 106 GLN A N 1
ATOM 830 C CA . GLN A 1 106 ? -19.208 1.110 46.252 1.00 79.62 106 GLN A CA 1
ATOM 831 C C . GLN A 1 106 ? -18.541 0.358 45.101 1.00 79.62 106 GLN A C 1
ATOM 833 O O . GLN A 1 106 ? -18.284 0.945 44.058 1.00 79.62 106 GLN A O 1
ATOM 838 N N . LEU A 1 107 ? -18.299 -0.941 45.274 1.00 79.19 107 LEU A N 1
ATOM 839 C CA . LEU A 1 107 ? -17.770 -1.823 44.246 1.00 79.19 107 LEU A CA 1
ATOM 840 C C . LEU A 1 107 ? -18.729 -1.909 43.056 1.00 79.19 107 LEU A C 1
ATOM 842 O O . LEU A 1 107 ? -18.274 -1.895 41.920 1.00 79.19 107 LEU A O 1
ATOM 846 N N . HIS A 1 108 ? -20.040 -1.936 43.310 1.00 78.62 108 HIS A N 1
ATOM 847 C CA . HIS A 1 108 ? -21.049 -1.908 42.254 1.00 78.62 108 HIS A CA 1
ATOM 848 C C . HIS A 1 108 ? -20.986 -0.614 41.434 1.00 78.62 108 HIS A C 1
ATOM 850 O O . HIS A 1 108 ? -20.893 -0.665 40.212 1.00 78.62 108 HIS A O 1
ATOM 856 N N . LEU A 1 109 ? -20.986 0.545 42.102 1.00 80.56 109 LEU A N 1
ATOM 857 C CA . LEU A 1 109 ? -20.875 1.849 41.432 1.00 80.56 109 LEU A CA 1
ATOM 858 C C . LEU A 1 109 ? -19.552 1.997 40.666 1.00 80.56 109 LEU A C 1
ATOM 860 O O . LEU A 1 109 ? -19.502 2.580 39.586 1.00 80.56 109 LEU A O 1
ATOM 864 N N . TYR A 1 110 ? -18.476 1.440 41.217 1.00 80.69 110 TYR A N 1
ATOM 865 C CA . TYR A 1 110 ? -17.176 1.410 40.564 1.00 80.69 110 TYR A CA 1
ATOM 866 C C . TYR A 1 110 ? -17.195 0.528 39.307 1.00 80.69 110 TYR A C 1
ATOM 868 O O . TYR A 1 110 ? -16.738 0.948 38.248 1.00 80.69 110 TYR A O 1
ATOM 876 N N . HIS A 1 111 ? -17.795 -0.661 39.385 1.00 78.75 111 HIS A N 1
ATOM 877 C CA . HIS A 1 111 ? -17.960 -1.547 38.234 1.00 78.75 111 HIS A CA 1
ATOM 878 C C . HIS A 1 111 ? -18.822 -0.932 37.130 1.00 78.75 111 HIS A C 1
ATOM 880 O O . HIS A 1 111 ? -18.468 -1.072 35.961 1.00 78.75 111 HIS A O 1
ATOM 886 N N . SER A 1 112 ? -19.915 -0.235 37.463 1.00 80.25 112 SER A N 1
ATOM 887 C CA . SER A 1 112 ? -20.741 0.430 36.446 1.00 80.25 112 SER A CA 1
ATOM 888 C C . SER A 1 112 ? -19.960 1.505 35.690 1.00 80.25 112 SER A C 1
ATOM 890 O O . SER A 1 112 ? -20.097 1.607 34.475 1.00 80.25 112 SER A O 1
ATOM 892 N N . GLN A 1 113 ? -19.088 2.241 36.387 1.00 82.62 113 GLN A N 1
ATOM 893 C CA . GLN A 1 113 ? -18.220 3.245 35.775 1.00 82.62 113 GLN A CA 1
ATOM 894 C C . GLN A 1 113 ? -17.165 2.612 34.853 1.00 82.62 113 GLN A C 1
ATOM 896 O O . GLN A 1 113 ? -16.953 3.097 33.746 1.00 82.62 113 GLN A O 1
ATOM 901 N N . ILE A 1 114 ? -16.550 1.497 35.265 1.00 81.88 114 ILE A N 1
ATOM 902 C CA . ILE A 1 114 ? -15.600 0.752 34.417 1.00 81.88 114 ILE A CA 1
ATOM 903 C C . ILE A 1 114 ? -16.287 0.218 33.160 1.00 81.88 114 ILE A C 1
ATOM 905 O O . ILE A 1 114 ? -15.714 0.268 32.077 1.00 81.88 114 ILE A O 1
ATOM 909 N N . LEU A 1 115 ? -17.502 -0.321 33.291 1.00 79.31 115 LEU A N 1
ATOM 910 C CA . LEU A 1 115 ? -18.243 -0.850 32.147 1.00 79.31 115 LEU A CA 1
ATOM 911 C C . LEU A 1 115 ? -18.595 0.248 31.141 1.00 79.31 115 LEU A C 1
ATOM 913 O O . LEU A 1 115 ? -18.574 -0.008 29.943 1.00 79.31 115 LEU A O 1
ATOM 917 N N . GLU A 1 116 ? -18.902 1.455 31.612 1.00 82.31 116 GLU A N 1
ATOM 918 C CA . GLU A 1 116 ? -19.127 2.618 30.751 1.00 82.31 116 GLU A CA 1
ATOM 919 C C . GLU A 1 116 ? -17.837 3.060 30.042 1.00 82.31 116 GLU A C 1
ATOM 921 O O . GLU A 1 116 ? -17.845 3.266 28.831 1.00 82.31 116 GLU A O 1
ATOM 926 N N . GLU A 1 117 ? -16.711 3.100 30.759 1.00 79.94 117 GLU A N 1
ATOM 927 C CA . GLU A 1 117 ? -15.396 3.420 30.188 1.00 79.94 117 GLU A CA 1
ATOM 928 C C . GLU A 1 117 ? -14.959 2.397 29.124 1.00 79.94 117 GLU A C 1
ATOM 930 O O . GLU A 1 117 ? -14.474 2.759 28.051 1.00 79.94 117 GLU A O 1
ATOM 935 N N . GLN A 1 118 ? -15.181 1.106 29.379 1.00 77.31 118 GLN A N 1
ATOM 936 C CA . GLN A 1 118 ? -14.916 0.044 28.407 1.00 77.31 118 GLN A CA 1
ATOM 937 C C . GLN A 1 118 ? -15.819 0.148 27.175 1.00 77.31 118 GLN A C 1
ATOM 939 O O . GLN A 1 118 ? -15.370 -0.136 26.066 1.00 77.31 118 GLN A O 1
ATOM 944 N N . ASP A 1 119 ? -17.077 0.553 27.345 1.00 80.62 119 ASP A N 1
ATOM 945 C CA . ASP A 1 119 ? -18.006 0.723 26.228 1.00 80.62 119 ASP A CA 1
ATOM 946 C C . ASP A 1 119 ? -17.557 1.863 25.298 1.00 80.62 119 ASP A C 1
ATOM 948 O O . ASP A 1 119 ? -17.573 1.705 24.077 1.00 80.62 119 ASP A O 1
ATOM 952 N N . GLU A 1 120 ? -17.046 2.963 25.864 1.00 82.12 120 GLU A N 1
ATOM 953 C CA . GLU A 1 120 ? -16.442 4.061 25.098 1.00 82.12 120 GLU A CA 1
ATOM 954 C C . GLU A 1 120 ? -15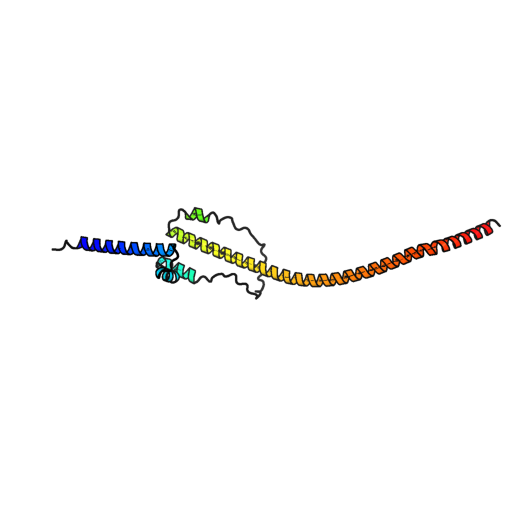.174 3.608 24.348 1.00 82.12 120 GLU A C 1
ATOM 956 O O . GLU A 1 120 ? -14.970 3.950 23.178 1.00 82.12 120 GLU A O 1
ATOM 961 N N . GLN A 1 121 ? -14.324 2.796 24.985 1.00 78.44 121 GLN A N 1
ATOM 962 C CA . GLN A 1 121 ? -13.144 2.215 24.335 1.00 78.44 121 GLN A CA 1
ATOM 963 C C . GLN A 1 121 ? -13.525 1.289 23.169 1.00 78.44 121 GLN A C 1
ATOM 965 O O . GLN A 1 121 ? -12.872 1.314 22.122 1.00 78.44 121 GLN A O 1
ATOM 970 N N . LEU A 1 122 ? -14.589 0.494 23.314 1.00 82.81 122 LEU A N 1
ATOM 971 C CA . LEU A 1 122 ? -15.092 -0.377 22.250 1.00 82.81 122 LEU A CA 1
ATOM 972 C C . LEU A 1 122 ? -15.690 0.412 21.081 1.00 82.81 122 LEU A C 1
ATOM 974 O O . LEU A 1 122 ? -15.521 -0.008 19.937 1.00 82.81 122 LEU A O 1
ATOM 978 N N . ASP A 1 123 ? -16.331 1.553 21.334 1.00 80.31 123 ASP A N 1
ATOM 979 C CA . ASP A 1 123 ? -16.833 2.426 20.268 1.00 80.31 123 ASP A CA 1
ATOM 980 C C . ASP A 1 123 ? -15.671 3.026 19.452 1.00 80.31 123 ASP A C 1
ATOM 982 O O . ASP A 1 123 ? -15.686 2.972 18.219 1.00 80.31 123 ASP A O 1
ATOM 986 N N . ARG A 1 124 ? -14.599 3.480 20.121 1.00 77.81 124 ARG A N 1
ATOM 987 C CA . ARG A 1 124 ? -13.358 3.947 19.464 1.00 77.81 124 ARG A CA 1
ATOM 988 C C . ARG A 1 124 ? -12.670 2.839 18.661 1.00 77.81 124 ARG A C 1
ATOM 990 O O . ARG A 1 124 ? -12.190 3.082 17.552 1.00 77.81 124 ARG A O 1
ATOM 997 N N . LEU A 1 125 ? -12.640 1.618 19.199 1.00 79.88 125 LEU A N 1
ATOM 998 C CA . LEU A 1 125 ? -12.123 0.440 18.499 1.00 79.88 125 LEU A CA 1
ATOM 999 C C . LEU A 1 125 ? -12.996 0.068 17.289 1.00 79.88 125 LEU A C 1
ATOM 1001 O O . LEU A 1 125 ? -12.484 -0.311 16.239 1.00 79.88 125 LEU A O 1
ATOM 1005 N N . GLY A 1 126 ? -14.318 0.191 17.405 1.00 80.06 126 GLY A N 1
ATOM 1006 C CA . GLY A 1 126 ? -15.243 -0.021 16.294 1.00 80.06 126 GLY A CA 1
ATOM 1007 C C . GLY A 1 126 ? -14.992 0.960 15.150 1.00 80.06 126 GLY A C 1
ATOM 1008 O O . GLY A 1 126 ? -14.958 0.557 13.985 1.00 80.06 126 GLY A O 1
ATOM 1009 N N . GLU A 1 127 ? -14.746 2.228 15.479 1.00 79.38 127 GLU A N 1
ATOM 1010 C CA . GLU A 1 127 ? -14.403 3.264 14.505 1.00 79.38 127 GLU A CA 1
ATOM 1011 C C . GLU A 1 127 ? -13.054 2.988 13.820 1.00 79.38 127 GLU A C 1
ATOM 1013 O O . GLU A 1 127 ? -12.939 3.104 12.597 1.00 79.38 127 GLU A O 1
ATOM 1018 N N . SER A 1 128 ? -12.033 2.563 14.575 1.00 79.25 128 SER A N 1
ATOM 1019 C CA . SER A 1 128 ? -10.724 2.239 14.001 1.00 79.25 128 SER A CA 1
ATOM 1020 C C . SER A 1 128 ? -10.752 1.006 13.101 1.00 79.25 128 SER A C 1
ATOM 1022 O O . SER A 1 128 ? -10.166 1.041 12.018 1.00 79.25 128 SER A O 1
ATOM 1024 N N . ILE A 1 129 ? -11.485 -0.044 13.485 1.00 76.00 129 ILE A N 1
ATOM 1025 C CA . ILE A 1 129 ? -11.715 -1.227 12.643 1.00 76.00 129 ILE A CA 1
ATOM 1026 C C . ILE A 1 129 ? -12.470 -0.835 11.364 1.00 76.00 129 ILE A C 1
ATOM 1028 O O . ILE A 1 129 ? -12.149 -1.341 10.286 1.00 76.00 129 ILE A O 1
ATOM 1032 N N . GLY A 1 130 ? -13.432 0.090 11.461 1.00 80.31 130 GLY A N 1
ATOM 1033 C CA . GLY A 1 130 ? -14.122 0.671 10.307 1.00 80.31 130 GLY A CA 1
ATOM 1034 C C . GLY A 1 130 ? -13.150 1.329 9.325 1.00 80.31 130 GLY A C 1
ATOM 1035 O O . GLY A 1 130 ? -13.092 0.935 8.161 1.00 80.31 130 GLY A O 1
ATOM 1036 N N . ARG A 1 131 ? -12.299 2.242 9.811 1.00 81.19 131 ARG A N 1
ATOM 1037 C CA . ARG A 1 131 ? -11.261 2.895 8.987 1.00 81.19 131 ARG A CA 1
ATOM 1038 C C . ARG A 1 131 ? -10.269 1.902 8.386 1.00 81.19 131 ARG A C 1
ATOM 1040 O O . ARG A 1 131 ? -9.911 2.012 7.216 1.00 81.19 131 ARG A O 1
ATOM 1047 N N . GLN A 1 132 ? -9.815 0.924 9.171 1.00 83.31 132 GLN A N 1
ATOM 1048 C CA . GLN A 1 132 ? -8.879 -0.099 8.704 1.00 83.31 132 GLN A CA 1
ATOM 1049 C C . GLN A 1 132 ? -9.471 -0.916 7.551 1.00 83.31 132 GLN A C 1
ATOM 1051 O O . GLN A 1 132 ? -8.765 -1.251 6.598 1.00 83.31 132 GLN A O 1
ATOM 1056 N N . ARG A 1 133 ? -10.770 -1.216 7.611 1.00 80.88 133 ARG A N 1
ATOM 1057 C CA . ARG A 1 133 ? -11.475 -1.889 6.525 1.00 80.88 133 ARG A CA 1
ATOM 1058 C C . ARG A 1 133 ? -11.521 -1.037 5.258 1.00 80.88 133 ARG A C 1
ATOM 1060 O O . ARG A 1 133 ? -11.258 -1.576 4.187 1.00 80.88 133 ARG A O 1
ATOM 1067 N N . ASP A 1 134 ? -11.826 0.252 5.369 1.00 83.12 134 ASP A N 1
ATOM 1068 C CA . ASP A 1 134 ? -11.870 1.148 4.207 1.00 83.12 134 ASP A CA 1
ATOM 1069 C C . ASP A 1 134 ? -10.504 1.218 3.511 1.00 83.12 134 ASP A C 1
ATOM 1071 O O . ASP A 1 134 ? -10.417 1.092 2.289 1.00 83.12 134 ASP A O 1
ATOM 1075 N N . ILE A 1 135 ? -9.422 1.300 4.295 1.00 84.50 135 ILE A N 1
ATOM 1076 C CA . ILE A 1 135 ? -8.047 1.203 3.784 1.00 84.50 135 ILE A CA 1
ATOM 1077 C C . ILE A 1 135 ? -7.815 -0.158 3.113 1.00 84.50 135 ILE A C 1
ATOM 1079 O O . ILE A 1 135 ? -7.230 -0.217 2.036 1.00 84.50 135 ILE A O 1
ATOM 1083 N N . SER A 1 136 ? -8.295 -1.259 3.702 1.00 85.88 136 SER A N 1
ATOM 1084 C CA . SER A 1 136 ? -8.160 -2.596 3.109 1.00 85.88 136 SER A CA 1
ATOM 1085 C C . SER A 1 136 ? -8.865 -2.728 1.757 1.00 85.88 136 SER A C 1
ATOM 1087 O O . SER A 1 136 ? -8.351 -3.434 0.892 1.00 85.88 136 SER A O 1
ATOM 1089 N N . ILE A 1 137 ? -10.021 -2.087 1.568 1.00 87.56 137 ILE A N 1
ATOM 1090 C CA . ILE A 1 137 ? -10.736 -2.078 0.283 1.00 87.56 137 ILE A CA 1
ATOM 1091 C C . ILE A 1 137 ? -9.941 -1.268 -0.744 1.00 87.56 137 ILE A C 1
ATOM 1093 O O . ILE A 1 137 ? -9.684 -1.765 -1.835 1.00 87.56 137 ILE A O 1
ATOM 1097 N N . GLN A 1 138 ? -9.462 -0.077 -0.369 1.00 87.06 138 GLN A N 1
ATOM 1098 C CA . GLN A 1 138 ? -8.635 0.760 -1.248 1.00 87.06 138 GLN A CA 1
ATOM 1099 C C . GLN A 1 138 ? -7.327 0.072 -1.661 1.00 87.06 138 GLN A C 1
ATOM 1101 O O . GLN A 1 138 ? -6.905 0.189 -2.808 1.00 87.06 138 GLN A O 1
ATOM 1106 N N . ILE A 1 139 ? -6.691 -0.675 -0.751 1.00 85.19 139 ILE A N 1
ATOM 1107 C CA . ILE A 1 139 ? -5.522 -1.503 -1.080 1.00 85.19 139 ILE A CA 1
ATOM 1108 C C . ILE A 1 139 ? -5.898 -2.576 -2.108 1.00 85.19 139 ILE A C 1
ATOM 1110 O O . ILE A 1 139 ? -5.107 -2.836 -3.009 1.00 85.19 139 ILE A O 1
ATOM 1114 N N . GLY A 1 140 ? -7.078 -3.192 -1.988 1.00 90.12 140 GLY A N 1
ATOM 1115 C CA . GLY A 1 140 ? -7.583 -4.156 -2.969 1.00 90.12 140 GLY A CA 1
ATOM 1116 C C . GLY A 1 140 ? -7.712 -3.544 -4.363 1.00 90.12 140 GLY A C 1
ATOM 1117 O O . GLY A 1 140 ? -7.126 -4.063 -5.311 1.00 90.12 140 GLY A O 1
ATOM 1118 N N . ASP A 1 141 ? -8.384 -2.398 -4.462 1.00 91.75 141 ASP A N 1
ATOM 1119 C CA . ASP A 1 141 ? -8.570 -1.688 -5.732 1.00 91.75 141 ASP A CA 1
ATOM 1120 C C . ASP A 1 141 ? -7.226 -1.247 -6.348 1.00 91.75 141 ASP A C 1
ATOM 1122 O O . ASP A 1 141 ? -7.013 -1.362 -7.557 1.00 91.75 141 ASP A O 1
ATOM 1126 N N . GLU A 1 142 ? -6.276 -0.780 -5.529 1.00 92.44 142 GLU A N 1
ATOM 1127 C CA . GLU A 1 142 ? -4.952 -0.382 -6.020 1.00 92.44 142 GLU A CA 1
ATOM 1128 C C . GLU A 1 142 ? -4.092 -1.583 -6.429 1.00 92.44 142 GLU A C 1
ATOM 1130 O O . GLU A 1 142 ? -3.328 -1.494 -7.388 1.00 92.44 142 GLU A O 1
ATOM 1135 N N . LEU A 1 143 ? -4.234 -2.733 -5.763 1.00 92.94 143 LEU A N 1
ATOM 1136 C CA . LEU A 1 143 ? -3.592 -3.974 -6.196 1.00 92.94 143 LEU A CA 1
ATOM 1137 C C . LEU A 1 143 ? -4.121 -4.424 -7.563 1.00 92.94 143 LEU A C 1
ATOM 1139 O O . LEU A 1 143 ? -3.316 -4.802 -8.415 1.00 92.94 143 LEU A O 1
ATOM 1143 N N . ASP A 1 144 ? -5.427 -4.323 -7.809 1.00 92.38 144 ASP A N 1
ATOM 1144 C CA . ASP A 1 144 ? -6.014 -4.620 -9.120 1.00 92.38 144 ASP A CA 1
ATOM 1145 C C . ASP A 1 144 ? -5.493 -3.654 -10.201 1.00 92.38 144 ASP A C 1
ATOM 1147 O O . ASP A 1 144 ? -5.090 -4.081 -11.291 1.00 92.38 144 ASP A O 1
ATOM 1151 N N . ASN A 1 145 ? -5.389 -2.358 -9.883 1.00 92.38 145 ASN A N 1
ATOM 1152 C CA . ASN A 1 145 ? -4.758 -1.368 -10.763 1.00 92.38 145 ASN A CA 1
ATOM 1153 C C . ASN A 1 145 ? -3.276 -1.682 -11.020 1.00 92.38 145 ASN A C 1
ATOM 1155 O O . ASN A 1 145 ? -2.802 -1.580 -12.155 1.00 92.38 145 ASN A O 1
ATOM 1159 N N . HIS A 1 146 ? -2.533 -2.090 -9.991 1.00 92.56 146 HIS A N 1
ATOM 1160 C CA . HIS A 1 146 ? -1.133 -2.486 -10.109 1.00 92.56 146 HIS A CA 1
ATOM 1161 C C . HIS A 1 146 ? -0.968 -3.723 -10.997 1.00 92.56 146 HIS A C 1
ATOM 1163 O O . HIS A 1 146 ? -0.025 -3.767 -11.783 1.00 92.56 146 HIS A O 1
ATOM 1169 N N . VAL A 1 147 ? -1.877 -4.702 -10.949 1.00 93.12 147 VAL A N 1
ATOM 1170 C CA . VAL A 1 147 ? -1.860 -5.852 -11.871 1.00 93.12 147 VAL A CA 1
ATOM 1171 C C . VAL A 1 147 ? -2.016 -5.385 -13.319 1.00 93.12 147 VAL A C 1
ATOM 1173 O O . VAL A 1 147 ? -1.237 -5.795 -14.182 1.00 93.12 147 VAL A O 1
ATOM 1176 N N . ALA A 1 148 ? -2.953 -4.471 -13.586 1.00 92.44 148 ALA A N 1
ATOM 1177 C CA . ALA A 1 148 ? -3.117 -3.890 -14.918 1.00 92.44 148 ALA A CA 1
ATOM 1178 C C . ALA A 1 148 ? -1.876 -3.088 -15.363 1.00 92.44 148 ALA A C 1
ATOM 1180 O O . ALA A 1 148 ? -1.458 -3.156 -16.522 1.00 92.44 148 ALA A O 1
ATOM 1181 N N . MET A 1 149 ? -1.240 -2.356 -14.443 1.00 93.75 149 MET A N 1
ATOM 1182 C CA . MET A 1 149 ? 0.005 -1.636 -14.719 1.00 93.75 149 MET A CA 1
ATOM 1183 C C . MET A 1 149 ? 1.174 -2.590 -15.007 1.00 93.75 149 MET A C 1
ATOM 1185 O O . MET A 1 149 ? 1.979 -2.310 -15.897 1.00 93.75 149 MET A O 1
ATOM 1189 N N . LEU A 1 150 ? 1.271 -3.715 -14.293 1.00 96.12 150 LEU A N 1
ATOM 1190 C CA . LEU A 1 150 ? 2.302 -4.731 -14.511 1.00 96.12 150 LEU A CA 1
ATOM 1191 C C . LEU A 1 150 ? 2.178 -5.378 -15.898 1.00 96.12 150 LEU A C 1
ATOM 1193 O O . LEU A 1 150 ? 3.196 -5.546 -16.562 1.00 96.12 150 LEU A O 1
ATOM 1197 N N . ASP A 1 151 ? 0.963 -5.647 -16.378 1.00 94.62 151 ASP A N 1
ATOM 1198 C CA . ASP A 1 151 ? 0.722 -6.148 -17.743 1.00 94.62 151 ASP A CA 1
ATOM 1199 C C . ASP A 1 151 ? 1.167 -5.135 -18.822 1.00 94.62 151 ASP A C 1
ATOM 1201 O O . ASP A 1 151 ? 1.863 -5.454 -19.796 1.00 94.62 151 ASP A O 1
ATOM 1205 N N . ALA A 1 152 ? 0.869 -3.850 -18.601 1.00 92.31 152 ALA A N 1
ATOM 1206 C CA . ALA A 1 152 ? 1.346 -2.775 -19.469 1.00 92.31 152 ALA A CA 1
ATOM 1207 C C . ALA A 1 152 ? 2.882 -2.625 -19.433 1.00 92.31 152 ALA A C 1
ATOM 1209 O O . ALA A 1 152 ? 3.512 -2.297 -20.455 1.00 92.31 152 ALA A O 1
ATOM 1210 N N . MET A 1 153 ? 3.496 -2.860 -18.270 1.00 94.75 153 MET A N 1
ATOM 1211 C CA . MET A 1 153 ? 4.946 -2.876 -18.108 1.00 94.75 153 MET A CA 1
ATOM 1212 C C . MET A 1 153 ? 5.570 -4.054 -18.860 1.00 94.75 153 MET A C 1
ATOM 1214 O O . MET A 1 153 ? 6.538 -3.825 -19.582 1.00 94.75 153 MET A O 1
ATOM 1218 N N . ASP A 1 154 ? 4.997 -5.255 -18.782 1.00 94.75 154 ASP A N 1
ATOM 1219 C CA . ASP A 1 154 ? 5.466 -6.450 -19.501 1.00 94.75 154 ASP A CA 1
ATOM 1220 C C . ASP A 1 154 ? 5.481 -6.214 -21.019 1.00 94.75 154 ASP A C 1
ATOM 1222 O O . ASP A 1 154 ? 6.521 -6.296 -21.678 1.00 94.75 154 ASP A O 1
ATOM 1226 N N . THR A 1 155 ? 4.376 -5.688 -21.556 1.00 94.62 155 THR A N 1
ATOM 1227 C CA . THR A 1 155 ? 4.286 -5.286 -22.970 1.00 94.62 155 THR A CA 1
ATOM 1228 C C . THR A 1 155 ? 5.353 -4.240 -23.350 1.00 94.62 155 THR A C 1
ATOM 1230 O O . THR A 1 155 ? 5.845 -4.170 -24.484 1.00 94.62 155 THR A O 1
ATOM 1233 N N . THR A 1 156 ? 5.709 -3.356 -22.417 1.00 95.19 156 THR A N 1
ATOM 1234 C CA . THR A 1 156 ? 6.741 -2.335 -22.632 1.00 95.19 156 THR A CA 1
ATOM 1235 C C . THR A 1 156 ? 8.149 -2.930 -22.592 1.00 95.19 156 THR A C 1
ATOM 1237 O O . THR A 1 156 ? 8.986 -2.546 -23.417 1.00 95.19 156 THR A O 1
ATOM 1240 N N . VAL A 1 157 ? 8.398 -3.893 -21.706 1.00 96.94 157 VAL A N 1
ATOM 1241 C CA . VAL A 1 157 ? 9.642 -4.668 -21.641 1.00 96.94 157 VAL A CA 1
ATOM 1242 C C . VAL A 1 157 ? 9.853 -5.448 -22.939 1.00 96.94 157 VAL A C 1
ATOM 1244 O O . VAL A 1 157 ? 10.926 -5.327 -23.534 1.00 96.94 157 VAL A O 1
ATOM 1247 N N . ASP A 1 158 ? 8.823 -6.108 -23.471 1.00 96.25 158 ASP A N 1
ATOM 1248 C CA . ASP A 1 158 ? 8.875 -6.802 -24.766 1.00 96.25 158 ASP A CA 1
ATOM 1249 C C . ASP A 1 158 ? 9.281 -5.873 -25.919 1.00 96.25 158 ASP A C 1
ATOM 1251 O O . ASP A 1 158 ? 10.132 -6.193 -26.762 1.00 96.25 158 ASP A O 1
ATOM 1255 N N . ARG A 1 159 ? 8.726 -4.654 -25.945 1.00 94.38 159 ARG A N 1
ATOM 1256 C CA . ARG A 1 159 ? 9.130 -3.636 -26.923 1.00 94.38 159 ARG A CA 1
ATOM 1257 C C . ARG A 1 159 ? 10.596 -3.254 -26.760 1.00 94.38 159 ARG A C 1
ATOM 1259 O O . ARG A 1 159 ? 11.296 -3.158 -27.772 1.00 94.38 159 ARG A O 1
ATOM 1266 N N . TYR A 1 160 ? 11.078 -3.037 -25.537 1.00 95.38 160 TYR A N 1
ATOM 1267 C CA . TYR A 1 160 ? 12.486 -2.714 -25.305 1.00 95.38 160 TYR A CA 1
ATOM 1268 C C . TYR A 1 160 ? 13.417 -3.858 -25.700 1.00 95.38 160 TYR A C 1
ATOM 1270 O O . TYR A 1 160 ? 14.423 -3.589 -26.359 1.00 95.38 160 TYR A O 1
ATOM 1278 N N . GLN A 1 161 ? 13.046 -5.108 -25.415 1.00 95.81 161 GLN A N 1
ATOM 1279 C CA . GLN A 1 161 ? 13.784 -6.292 -25.848 1.00 95.81 161 GLN A CA 1
ATOM 1280 C C . GLN A 1 161 ? 13.904 -6.333 -27.377 1.00 95.81 161 GLN A C 1
ATOM 1282 O O . GLN A 1 161 ? 15.009 -6.409 -27.911 1.00 95.81 161 GLN A O 1
ATOM 1287 N N . SER A 1 162 ? 12.799 -6.126 -28.103 1.00 96.19 162 SER A N 1
ATOM 1288 C CA . SER A 1 162 ? 12.824 -6.105 -29.573 1.00 96.19 162 SER A CA 1
ATOM 1289 C C . SER A 1 162 ? 13.713 -4.990 -30.153 1.00 96.19 162 SER A C 1
ATOM 1291 O O . SER A 1 162 ? 14.369 -5.169 -31.185 1.00 96.19 162 SER A O 1
ATOM 1293 N N . ARG A 1 163 ? 13.763 -3.820 -29.499 1.00 94.50 163 ARG A N 1
ATOM 1294 C CA . ARG A 1 163 ? 14.631 -2.700 -29.902 1.00 94.50 163 ARG A CA 1
ATOM 1295 C C . ARG A 1 163 ? 16.093 -3.001 -29.594 1.00 94.50 163 ARG A C 1
ATOM 1297 O O . ARG A 1 163 ? 16.943 -2.708 -30.436 1.00 94.50 163 ARG A O 1
ATOM 1304 N N . LEU A 1 164 ? 16.375 -3.607 -28.442 1.00 97.19 164 LEU A N 1
ATOM 1305 C CA . LEU A 1 164 ? 17.705 -4.081 -28.067 1.00 97.19 164 LEU A CA 1
ATOM 1306 C C . LEU A 1 164 ? 18.216 -5.135 -29.048 1.00 97.19 164 LEU A C 1
ATOM 1308 O O . LEU A 1 164 ? 19.349 -5.019 -29.507 1.00 97.19 164 LEU A O 1
ATOM 1312 N N . ASP A 1 165 ? 17.384 -6.091 -29.456 1.00 96.56 165 ASP A N 1
ATOM 1313 C CA . ASP A 1 165 ? 17.769 -7.125 -30.422 1.00 96.56 165 ASP A CA 1
ATOM 1314 C C . ASP A 1 165 ? 18.096 -6.532 -31.796 1.00 96.56 165 ASP A C 1
ATOM 1316 O O . ASP A 1 165 ? 19.105 -6.880 -32.418 1.00 96.56 165 ASP A O 1
ATOM 1320 N N . ARG A 1 166 ? 17.301 -5.558 -32.257 1.00 95.25 166 ARG A N 1
ATOM 1321 C CA . ARG A 1 166 ? 17.591 -4.813 -33.494 1.00 95.25 166 ARG A CA 1
ATOM 1322 C C . ARG A 1 166 ? 18.882 -4.009 -33.383 1.00 95.25 166 ARG A C 1
ATOM 1324 O O . ARG A 1 166 ? 19.691 -4.039 -34.310 1.00 95.25 166 ARG A O 1
ATOM 1331 N N . ALA A 1 167 ? 19.085 -3.313 -32.265 1.00 95.81 167 ALA A N 1
ATOM 1332 C CA . ALA A 1 167 ? 20.298 -2.544 -32.009 1.00 95.81 167 ALA A CA 1
ATOM 1333 C C . ALA A 1 167 ? 21.531 -3.458 -31.969 1.00 95.81 167 ALA A C 1
ATOM 1335 O O . ALA A 1 167 ? 22.528 -3.176 -32.630 1.00 95.81 167 ALA A O 1
ATOM 1336 N N . ARG A 1 168 ? 21.437 -4.606 -31.291 1.00 95.19 168 ARG A N 1
ATOM 1337 C CA . ARG A 1 168 ? 22.475 -5.640 -31.254 1.00 95.19 168 ARG A CA 1
ATOM 1338 C C . ARG A 1 168 ? 22.781 -6.179 -32.650 1.00 95.19 168 ARG A C 1
ATOM 1340 O O . ARG A 1 168 ? 23.949 -6.304 -33.010 1.00 95.19 168 ARG A O 1
ATOM 1347 N N . GLY A 1 169 ? 21.758 -6.446 -33.460 1.00 94.25 169 GLY A N 1
ATOM 1348 C CA . GLY A 1 169 ? 21.925 -6.870 -34.851 1.00 94.25 169 GLY A CA 1
ATOM 1349 C C . GLY A 1 169 ? 22.607 -5.808 -35.718 1.00 94.25 169 GLY A C 1
ATOM 1350 O O . GLY A 1 169 ? 23.500 -6.131 -36.502 1.00 94.25 169 GLY A O 1
ATOM 1351 N N . ALA A 1 170 ? 22.234 -4.537 -35.562 1.00 93.00 170 ALA A N 1
ATOM 1352 C CA . ALA A 1 170 ? 22.874 -3.422 -36.257 1.00 93.00 170 ALA A CA 1
ATOM 1353 C C . ALA A 1 170 ? 24.346 -3.270 -35.844 1.00 93.00 170 ALA A C 1
ATOM 1355 O O . ALA A 1 170 ? 25.210 -3.183 -36.714 1.00 93.00 170 ALA A O 1
ATOM 1356 N N . LEU A 1 171 ? 24.646 -3.332 -34.543 1.00 92.62 171 LEU A N 1
ATOM 1357 C CA . LEU A 1 171 ? 26.016 -3.328 -34.024 1.00 92.62 171 LEU A CA 1
ATOM 1358 C C . LEU A 1 171 ? 26.833 -4.502 -34.572 1.00 92.62 171 LEU A C 1
ATOM 1360 O O . LEU A 1 171 ? 27.968 -4.302 -34.995 1.00 92.62 171 LEU A O 1
ATOM 1364 N N . GLY A 1 172 ? 26.251 -5.703 -34.648 1.00 90.81 172 GLY A N 1
ATOM 1365 C CA . GLY A 1 172 ? 26.897 -6.868 -35.259 1.00 90.81 172 GLY A CA 1
ATOM 1366 C C . GLY A 1 172 ? 27.229 -6.657 -36.741 1.00 90.81 172 GLY A C 1
ATOM 1367 O O . GLY A 1 172 ? 28.331 -6.984 -37.184 1.00 90.81 172 GLY A O 1
ATOM 1368 N N . LYS A 1 173 ? 26.314 -6.049 -37.508 1.00 87.94 173 LYS A N 1
ATOM 1369 C CA . LYS A 1 173 ? 26.548 -5.698 -38.919 1.00 87.94 173 LYS A CA 1
ATOM 1370 C C . LYS A 1 173 ? 27.636 -4.635 -39.075 1.00 87.94 173 LYS A C 1
ATOM 1372 O O . LYS A 1 173 ? 28.487 -4.781 -39.948 1.00 87.94 173 LYS A O 1
ATOM 1377 N N . VAL A 1 174 ? 27.639 -3.603 -38.228 1.00 88.19 174 VAL A N 1
ATOM 1378 C CA . VAL A 1 174 ? 28.675 -2.555 -38.226 1.00 88.19 174 VAL A CA 1
ATOM 1379 C C . VAL A 1 174 ? 30.037 -3.146 -37.876 1.00 88.19 174 VAL A C 1
ATOM 1381 O O . VAL A 1 174 ? 31.006 -2.895 -38.587 1.00 88.19 174 VAL A O 1
ATOM 1384 N N . ALA A 1 175 ? 30.112 -3.976 -36.834 1.00 83.75 175 ALA A N 1
ATOM 1385 C CA . ALA A 1 175 ? 31.345 -4.643 -36.432 1.00 83.75 175 ALA A CA 1
ATOM 1386 C C . ALA A 1 175 ? 31.910 -5.523 -37.560 1.00 83.75 175 ALA A C 1
ATOM 1388 O O . ALA A 1 175 ? 33.106 -5.464 -37.843 1.00 83.75 175 ALA A O 1
ATOM 1389 N N . LYS A 1 176 ? 31.052 -6.283 -38.257 1.00 82.88 176 LYS A N 1
ATOM 1390 C CA . LYS A 1 176 ? 31.463 -7.113 -39.399 1.00 82.88 176 LYS A CA 1
ATOM 1391 C C . LYS A 1 176 ? 31.905 -6.273 -40.606 1.00 82.88 176 LYS A C 1
ATOM 1393 O O . LYS A 1 176 ? 32.984 -6.501 -41.149 1.00 82.88 176 LYS A O 1
ATOM 1398 N N . GLY A 1 177 ? 31.121 -5.260 -40.985 1.00 72.44 177 GLY A N 1
ATOM 1399 C CA . GLY A 1 177 ? 31.427 -4.380 -42.119 1.00 72.44 177 GLY A CA 1
ATOM 1400 C C . GLY A 1 177 ? 32.676 -3.514 -41.910 1.00 72.44 177 GLY A C 1
ATOM 1401 O O . GLY A 1 177 ? 33.385 -3.208 -42.867 1.00 72.44 177 GLY A O 1
ATOM 1402 N N . ALA A 1 178 ? 32.999 -3.159 -40.663 1.00 71.19 178 ALA A N 1
ATOM 1403 C CA . ALA A 1 178 ? 34.231 -2.448 -40.332 1.00 71.19 178 ALA A CA 1
ATOM 1404 C C . ALA A 1 178 ? 35.496 -3.292 -40.584 1.00 71.19 178 ALA A C 1
ATOM 1406 O O . ALA A 1 178 ? 36.545 -2.719 -40.870 1.00 71.19 178 ALA A O 1
ATOM 1407 N N . GLY A 1 179 ? 35.413 -4.625 -40.494 1.00 66.88 179 GLY A N 1
ATOM 1408 C CA . GLY A 1 179 ? 36.533 -5.531 -40.772 1.00 66.88 179 GLY A CA 1
ATOM 1409 C C . GLY A 1 179 ? 36.792 -5.722 -42.269 1.00 66.88 179 GLY A C 1
ATOM 1410 O O . GLY A 1 179 ? 37.913 -5.520 -42.732 1.00 66.88 179 GLY A O 1
ATOM 1411 N N . GLU A 1 180 ? 35.748 -6.046 -43.036 1.00 70.56 180 GLU A N 1
ATOM 1412 C CA . GLU A 1 180 ? 35.853 -6.363 -44.472 1.00 70.56 180 GLU A CA 1
ATOM 1413 C C . GLU A 1 180 ? 36.238 -5.130 -45.314 1.00 70.56 180 GLU A C 1
ATOM 1415 O O . GLU A 1 180 ? 37.120 -5.195 -46.175 1.00 70.56 180 GLU A O 1
ATOM 1420 N N . ASN A 1 181 ? 35.660 -3.962 -45.013 1.00 69.19 181 ASN A N 1
ATOM 1421 C CA . ASN A 1 181 ? 35.913 -2.743 -45.789 1.00 69.19 181 ASN A CA 1
ATOM 1422 C C . ASN A 1 181 ? 37.257 -2.084 -45.455 1.00 69.19 181 ASN A C 1
ATOM 1424 O O . ASN A 1 181 ? 37.813 -1.367 -46.292 1.00 69.19 181 ASN A O 1
ATOM 1428 N N . LYS A 1 182 ? 37.810 -2.321 -44.256 1.00 74.94 182 LYS A N 1
ATOM 1429 C CA . LYS A 1 182 ? 39.105 -1.751 -43.851 1.00 74.94 182 LYS A CA 1
ATOM 1430 C C . LYS A 1 182 ? 40.255 -2.301 -44.683 1.00 74.94 182 LYS A C 1
ATOM 1432 O O . LYS A 1 182 ? 41.106 -1.521 -45.101 1.00 74.94 182 LYS A O 1
ATOM 1437 N N . GLN A 1 183 ? 40.277 -3.608 -44.948 1.00 79.69 183 GLN A N 1
ATOM 1438 C CA . GLN A 1 183 ? 41.351 -4.223 -45.731 1.00 79.69 183 GLN A CA 1
ATOM 1439 C C . GLN A 1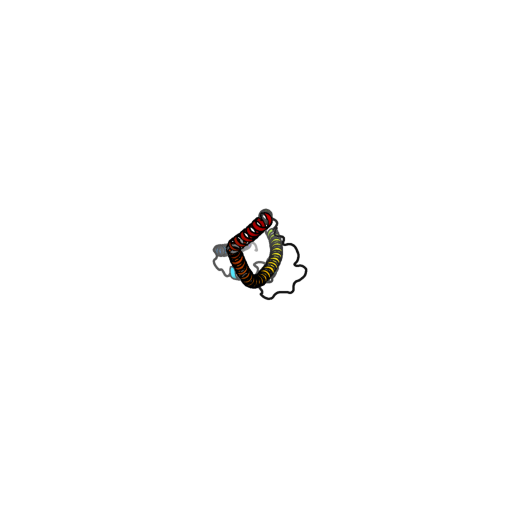 183 ? 41.320 -3.749 -47.189 1.00 79.69 183 GLN A C 1
ATOM 1441 O O . GLN A 1 183 ? 42.348 -3.332 -47.720 1.00 79.69 183 GLN A O 1
ATOM 1446 N N . MET A 1 184 ? 40.138 -3.734 -47.812 1.00 80.81 184 MET A N 1
ATOM 1447 C CA . MET A 1 184 ? 39.971 -3.230 -49.181 1.00 80.81 184 MET A CA 1
ATOM 1448 C C . MET A 1 184 ? 40.335 -1.743 -49.294 1.00 80.81 184 MET A C 1
ATOM 1450 O O . MET A 1 184 ? 41.084 -1.360 -50.191 1.00 80.81 184 MET A O 1
ATOM 1454 N N . THR A 1 185 ? 39.880 -0.911 -48.349 1.00 82.44 185 THR A N 1
ATOM 1455 C CA . THR A 1 185 ? 40.229 0.520 -48.313 1.00 82.44 185 THR A CA 1
ATOM 1456 C C . THR A 1 185 ? 41.734 0.728 -48.125 1.00 82.44 185 THR A C 1
ATOM 1458 O O . THR A 1 185 ? 42.319 1.567 -48.805 1.00 82.44 185 THR A O 1
ATOM 1461 N N . ALA A 1 186 ? 42.391 -0.055 -47.261 1.00 86.94 186 ALA A N 1
ATOM 1462 C CA . ALA A 1 186 ? 43.837 0.032 -47.058 1.00 86.94 186 ALA A CA 1
ATOM 1463 C C . ALA A 1 186 ? 44.624 -0.287 -48.340 1.00 86.94 186 ALA A C 1
ATOM 1465 O O . ALA A 1 186 ? 45.560 0.440 -48.670 1.00 86.94 186 ALA A O 1
ATOM 1466 N N . ILE A 1 187 ? 44.220 -1.318 -49.096 1.00 89.69 187 ILE A N 1
ATOM 1467 C CA . ILE A 1 187 ? 44.845 -1.661 -50.385 1.00 89.69 187 ILE A CA 1
ATOM 1468 C C . ILE A 1 187 ? 44.690 -0.508 -51.388 1.00 89.69 187 ILE A C 1
ATOM 1470 O O . ILE A 1 187 ? 45.671 -0.110 -52.013 1.00 89.69 187 ILE A O 1
ATOM 1474 N N . VAL A 1 188 ? 43.492 0.073 -51.519 1.00 90.75 188 VAL A N 1
ATOM 1475 C CA . VAL A 1 188 ? 43.248 1.201 -52.440 1.00 90.75 188 VAL A CA 1
ATOM 1476 C C . VAL A 1 188 ? 44.093 2.422 -52.072 1.00 90.75 188 VAL A C 1
ATOM 1478 O O . VAL A 1 188 ? 44.718 3.020 -52.947 1.00 90.75 188 VAL A O 1
ATOM 1481 N N . VAL A 1 189 ? 44.170 2.775 -50.785 1.00 93.31 189 VAL A N 1
ATOM 1482 C CA . VAL A 1 189 ? 45.004 3.897 -50.322 1.00 93.31 189 VAL A CA 1
ATOM 1483 C C . VAL A 1 189 ? 46.486 3.637 -50.600 1.00 93.31 189 VAL A C 1
ATOM 1485 O O . VAL A 1 189 ? 47.172 4.535 -51.088 1.00 93.31 189 VAL A O 1
ATOM 1488 N N . LEU A 1 190 ? 46.979 2.415 -50.366 1.00 94.69 190 LEU A N 1
ATOM 1489 C CA . LEU A 1 190 ? 48.361 2.041 -50.690 1.00 94.69 190 LEU A CA 1
ATOM 1490 C C . LEU A 1 190 ? 48.670 2.205 -52.186 1.00 94.69 190 LEU A C 1
ATOM 1492 O O . LEU A 1 190 ? 49.734 2.716 -52.528 1.00 94.69 190 LEU A O 1
ATOM 1496 N N . ILE A 1 191 ? 47.742 1.832 -53.074 1.00 95.00 191 ILE A N 1
ATOM 1497 C CA . ILE A 1 191 ? 47.901 2.011 -54.527 1.00 95.00 191 ILE A CA 1
ATOM 1498 C C . ILE A 1 191 ? 47.967 3.497 -54.897 1.00 95.00 191 ILE A C 1
ATOM 1500 O O . ILE A 1 191 ? 48.818 3.892 -55.691 1.00 95.00 191 ILE A O 1
ATOM 1504 N N . ILE A 1 192 ? 47.108 4.338 -54.315 1.00 95.12 192 ILE A N 1
ATOM 1505 C CA . ILE A 1 192 ? 47.120 5.788 -54.573 1.00 95.12 192 ILE A CA 1
ATOM 1506 C C . ILE A 1 192 ? 48.455 6.402 -54.141 1.00 95.12 192 ILE A C 1
ATOM 1508 O O . ILE A 1 192 ? 49.058 7.159 -54.901 1.00 95.12 192 ILE A O 1
ATOM 1512 N N . ILE A 1 193 ? 48.941 6.046 -52.947 1.00 94.75 193 ILE A N 1
ATOM 1513 C CA . ILE A 1 193 ? 50.245 6.503 -52.451 1.00 94.75 193 ILE A CA 1
ATOM 1514 C C . ILE A 1 193 ? 51.361 6.048 -53.397 1.00 94.75 193 ILE A C 1
ATOM 1516 O O . ILE A 1 193 ? 52.219 6.852 -53.750 1.00 94.75 193 ILE A O 1
ATOM 1520 N N . LEU A 1 194 ? 51.332 4.793 -53.856 1.00 94.19 194 LEU A N 1
ATOM 1521 C CA . LEU A 1 194 ? 52.310 4.268 -54.809 1.00 94.19 194 LEU A CA 1
ATOM 1522 C C . LEU A 1 194 ? 52.324 5.072 -56.119 1.00 94.19 194 LEU A C 1
ATOM 1524 O O . LEU A 1 194 ? 53.394 5.432 -56.604 1.00 94.19 194 LEU A O 1
ATOM 1528 N N . ILE A 1 195 ? 51.152 5.386 -56.676 1.00 95.25 195 ILE A N 1
ATOM 1529 C CA . ILE A 1 195 ? 51.031 6.190 -57.901 1.00 95.25 195 ILE A CA 1
ATOM 1530 C C . ILE A 1 195 ? 51.596 7.596 -57.685 1.00 95.25 195 ILE A C 1
ATOM 1532 O O . ILE A 1 195 ? 52.343 8.085 -58.531 1.00 95.25 195 ILE A O 1
ATOM 1536 N N . LEU A 1 196 ? 51.280 8.235 -56.555 1.00 93.19 196 LEU A N 1
ATOM 1537 C CA . LEU A 1 196 ? 51.818 9.555 -56.218 1.00 93.19 196 LEU A CA 1
ATOM 1538 C C . LEU A 1 196 ? 53.341 9.532 -56.078 1.00 93.19 196 LEU A C 1
ATOM 1540 O O . LEU A 1 196 ? 54.007 10.423 -56.597 1.00 93.19 196 LEU A O 1
ATOM 1544 N N . LEU A 1 197 ? 53.897 8.506 -55.429 1.00 92.88 197 LEU A N 1
ATOM 1545 C CA . LEU A 1 197 ? 55.345 8.340 -55.312 1.00 92.88 197 LEU A CA 1
ATOM 1546 C C . LEU A 1 197 ? 56.003 8.178 -56.682 1.00 92.88 197 LEU A C 1
ATOM 1548 O O . LEU A 1 197 ? 57.022 8.811 -56.932 1.00 92.88 197 LEU A O 1
ATOM 1552 N N . ILE A 1 198 ? 55.412 7.390 -57.585 1.00 92.94 198 ILE A N 1
ATOM 1553 C CA . ILE A 1 198 ? 55.911 7.253 -58.959 1.00 92.94 198 ILE A CA 1
ATOM 1554 C C . ILE A 1 198 ? 55.836 8.591 -59.700 1.00 92.94 198 ILE A C 1
ATOM 1556 O O . ILE A 1 198 ? 56.784 8.942 -60.389 1.00 92.94 198 ILE A O 1
ATOM 1560 N N . ALA A 1 199 ? 54.739 9.336 -59.566 1.00 92.88 199 ALA A N 1
ATOM 1561 C CA . ALA A 1 199 ? 54.560 10.619 -60.242 1.00 92.88 199 ALA A CA 1
ATOM 1562 C C . ALA A 1 199 ? 55.501 11.719 -59.722 1.00 92.88 199 ALA A C 1
ATOM 1564 O O . ALA A 1 199 ? 55.861 12.603 -60.486 1.00 92.88 199 ALA A O 1
ATOM 1565 N N . ILE A 1 200 ? 55.872 11.677 -58.438 1.00 91.06 200 ILE A N 1
ATOM 1566 C CA . ILE A 1 200 ? 56.811 12.628 -57.821 1.00 91.06 200 ILE A CA 1
ATOM 1567 C C . ILE A 1 200 ? 58.270 12.236 -58.081 1.00 91.06 200 ILE A C 1
ATOM 1569 O O . ILE A 1 200 ? 59.122 13.109 -58.210 1.00 91.06 200 ILE A O 1
ATOM 1573 N N . PHE A 1 201 ? 58.581 10.938 -58.096 1.00 86.50 201 PHE A N 1
ATOM 1574 C CA . PHE A 1 201 ? 59.948 10.444 -58.285 1.00 86.50 201 PHE A CA 1
ATOM 1575 C C . PHE A 1 201 ? 60.380 10.406 -59.760 1.00 86.50 201 PHE A C 1
ATOM 1577 O O . PHE A 1 201 ? 61.577 10.386 -60.043 1.00 86.50 201 PHE A O 1
ATOM 1584 N N . LYS A 1 202 ? 59.421 10.358 -60.686 1.00 68.50 202 LYS A N 1
ATOM 1585 C CA . LYS A 1 202 ? 59.650 10.418 -62.131 1.00 68.50 202 LYS A CA 1
ATOM 1586 C C . LYS A 1 202 ? 59.750 11.855 -62.625 1.00 68.50 202 LYS A C 1
ATOM 1588 O O . LYS A 1 202 ? 60.637 12.091 -63.473 1.00 68.50 202 LYS A O 1
#

Sequence (202 aa):
MTKKWTPIIVLARLADSLASLRRQLEDLKAQFHGFTSESIEHTLTEPNSNELAEDFSHASSRRTKTVRFSDTPAPPSEELLQPYQDDPASDSAGYRDQAANLTNQQLHLYHSQILEEQDEQLDRLGESIGRQRDISIQIGDELDNHVAMLDAMDTTVDRYQSRLDRARGALGKVAKGAGENKQMTAIVVLIIILILLIAIFK